Protein AF-A0AAV8CA57-F1 (afdb_monomer)

Solvent-accessible surface area (backbone atoms only — not comparable to full-atom values): 14787 Å² total; per-residue (Å²): 111,70,68,60,52,52,54,53,52,54,50,53,54,41,49,53,55,51,52,56,49,50,55,52,49,54,49,48,55,52,51,43,54,52,50,52,53,51,50,55,53,45,64,74,63,59,78,80,50,69,69,58,49,52,50,50,52,56,52,52,54,49,45,52,57,48,50,52,49,49,51,53,46,44,72,78,57,57,93,76,76,84,73,95,82,52,89,86,74,50,63,64,69,51,55,70,39,49,66,54,54,55,53,49,51,51,54,53,51,51,52,53,49,54,54,50,52,51,51,50,50,32,61,76,70,65,64,68,92,65,84,75,83,70,91,72,69,94,75,72,70,83,67,72,68,82,70,58,74,88,81,62,80,89,50,62,71,59,31,53,52,53,50,47,61,63,66,41,79,86,54,87,84,75,67,85,88,86,85,82,75,69,87,89,76,45,62,69,57,48,54,42,55,46,72,71,40,72,67,68,66,53,52,63,58,50,58,60,48,52,59,56,50,57,55,51,51,56,59,50,56,60,53,55,64,64,55,67,72,67,75,77,78,85,74,84,83,82,134

Radius of gyration: 29.05 Å; Cα contacts (8 Å, |Δi|>4): 84; chains: 1; bounding box: 85×32×90 Å

Foldseek 3Di:
DVVVVVLVVLVVVLVVLLVVLVVLLVVLVVVLVVLVVVLVLLVVVPDDDPLLVVLNVLSVVLSVLSVVLNVVCCVLPPPDDDDDPPPPPPSVSSSVCPVVSVVSVVSSVVSVVSVVVSVVCCVVVVPDPDPPDDPPPPPDDVDLPPPDPVVDPDLPVVLVVVLCQQPPVVDPPGGDDDDDDDPPPCSSVSVSSNVPPCPVVVVVVVVVVVVVVVVVVVVVVVVVVVVVVPPPPPDDDDD

Sequence (239 aa):
MAEVLLGAVLRKIANFTVDKAIEKVDKLSRELNFIEAFIKDADRKHIVDERQMQLVKHIIDIAYDIEDAIDIFHSECPKKLPGILGQVGWLPKKISKIPFLYQFQQVIKKIQSRINEINEFRERYGITMLGTGDKIPPSNTELIPTVDDSEVIGFDTHRDNVVKWLLDEAYRSLAVVSIVGLGGIGKTTLACKVCNSGVFFLDYIDSGCQRKNNQKERKRKTKNSSSTTKLSKNRLPPL

Mean predicted aligned error: 19.67 Å

Nearest PDB structures (foldseek):
  9bia-assembly1_C  TM=7.230E-01  e=1.370E+00  Mus musculus

Secondary structure (DSSP, 8-state):
-HHHHHHHHHHHHHHHHHHHHHHHHHHHHHHHHHHHHHHHHHHHTT---HHHHHHHHHHHHHHHHHHHHHHHHHHHS-S-PPPS--TTTSHHHHHTTHHHHHHHHHHHHHHHHHHHHHHHHHHHTT--SS--S---------------TTT--S-HHHHHHHHHHHT-TT-SS---------TTSSHHHHHHHHHTSTTHHHHHHHHHHHHHHHHHHHHHHHHHHHHHTTSSS--PPP-

pLDDT: mean 70.18, std 17.6, range [36.19, 92.56]

Structure (mmCIF, N/CA/C/O backbone):
data_AF-A0AAV8CA57-F1
#
_entry.id   AF-A0AAV8CA57-F1
#
loop_
_atom_site.group_PDB
_atom_site.id
_atom_site.type_symbol
_atom_site.label_atom_id
_atom_site.label_alt_id
_atom_site.label_comp_id
_atom_site.label_asym_id
_atom_site.label_entity_id
_atom_site.label_seq_id
_atom_site.pdbx_PDB_ins_code
_atom_site.Cartn_x
_atom_site.Cartn_y
_atom_site.Cartn_z
_atom_site.occupancy
_atom_site.B_iso_or_equiv
_atom_site.auth_seq_id
_atom_site.auth_comp_id
_atom_site.auth_asym_id
_atom_site.auth_atom_id
_atom_site.pdbx_PDB_model_num
ATOM 1 N N . MET A 1 1 ? 36.528 -3.800 -32.092 1.00 58.09 1 MET A N 1
ATOM 2 C CA . MET A 1 1 ? 36.418 -4.798 -30.996 1.00 58.09 1 MET A CA 1
ATOM 3 C C . MET A 1 1 ? 36.043 -4.158 -29.657 1.00 58.09 1 MET A C 1
ATOM 5 O O . MET A 1 1 ? 35.051 -4.579 -29.077 1.00 58.09 1 MET A O 1
ATOM 9 N N . ALA A 1 2 ? 36.757 -3.126 -29.187 1.00 57.66 2 ALA A N 1
ATOM 10 C CA . ALA A 1 2 ? 36.483 -2.471 -27.896 1.00 57.66 2 ALA A CA 1
ATOM 11 C C . ALA A 1 2 ? 35.071 -1.853 -27.769 1.00 57.66 2 ALA A C 1
ATOM 13 O O . ALA A 1 2 ? 34.406 -2.051 -26.757 1.00 57.66 2 ALA A O 1
ATOM 14 N N . GLU A 1 3 ? 34.564 -1.184 -28.809 1.00 59.44 3 GLU A N 1
ATOM 15 C CA . GLU A 1 3 ? 33.215 -0.585 -28.791 1.00 59.44 3 GLU A CA 1
ATOM 16 C C . GLU A 1 3 ? 32.088 -1.628 -28.712 1.00 59.44 3 GLU A C 1
ATOM 18 O O . GLU A 1 3 ? 31.084 -1.431 -28.028 1.00 59.44 3 GLU A O 1
ATOM 23 N N . VAL A 1 4 ? 32.278 -2.779 -29.364 1.00 68.75 4 VAL A N 1
ATOM 24 C CA . VAL A 1 4 ? 31.319 -3.896 -29.343 1.00 68.75 4 VAL A CA 1
ATOM 25 C C . VAL A 1 4 ? 31.261 -4.526 -27.948 1.00 68.75 4 VAL A C 1
ATOM 27 O O . VAL A 1 4 ? 30.175 -4.817 -27.444 1.00 68.75 4 VAL A O 1
ATOM 30 N N . LEU A 1 5 ? 32.417 -4.677 -27.293 1.00 71.06 5 LEU A N 1
ATOM 31 C CA . LEU A 1 5 ? 32.514 -5.141 -25.907 1.00 71.06 5 LEU A CA 1
ATOM 32 C C . LEU A 1 5 ? 31.856 -4.155 -24.933 1.00 71.06 5 LEU A C 1
ATOM 34 O O . LEU A 1 5 ? 31.059 -4.572 -24.093 1.00 71.06 5 LEU A O 1
ATOM 38 N N . LEU A 1 6 ? 32.112 -2.853 -25.084 1.00 72.44 6 LEU A N 1
ATOM 39 C CA . LEU A 1 6 ? 31.492 -1.813 -24.260 1.00 72.44 6 LEU A CA 1
ATOM 40 C C . LEU A 1 6 ? 29.962 -1.816 -24.404 1.00 72.44 6 LEU A C 1
ATOM 42 O O . LEU A 1 6 ? 29.241 -1.803 -23.405 1.00 72.44 6 LEU A O 1
ATOM 46 N N . GLY A 1 7 ? 29.454 -1.927 -25.634 1.00 70.44 7 GLY A N 1
ATOM 47 C CA . GLY A 1 7 ? 28.021 -2.041 -25.902 1.00 70.44 7 GLY A CA 1
ATOM 48 C C . GLY A 1 7 ? 27.382 -3.290 -25.281 1.00 70.44 7 GLY A C 1
ATOM 49 O O . GLY A 1 7 ? 26.252 -3.226 -24.789 1.00 70.44 7 GLY A O 1
ATOM 50 N N . ALA A 1 8 ? 28.093 -4.421 -25.257 1.00 71.06 8 ALA A N 1
ATOM 51 C CA . ALA A 1 8 ? 27.627 -5.651 -24.616 1.00 71.06 8 ALA A CA 1
ATOM 52 C C . ALA A 1 8 ? 27.572 -5.528 -23.083 1.00 71.06 8 ALA A C 1
ATOM 54 O O . ALA A 1 8 ? 26.582 -5.933 -22.465 1.00 71.06 8 ALA A O 1
ATOM 55 N N . VAL A 1 9 ? 28.590 -4.917 -22.470 1.00 75.94 9 VAL A N 1
ATOM 56 C CA . VAL A 1 9 ? 28.644 -4.673 -21.020 1.00 75.94 9 VAL A CA 1
ATOM 57 C C . VAL A 1 9 ? 27.527 -3.721 -20.584 1.00 75.94 9 VAL A C 1
ATOM 59 O O . VAL A 1 9 ? 26.778 -4.042 -19.660 1.00 75.94 9 VAL A O 1
ATOM 62 N N . LEU A 1 10 ? 27.332 -2.605 -21.295 1.00 73.62 10 LEU A N 1
ATOM 63 C CA . LEU A 1 10 ? 26.252 -1.650 -21.015 1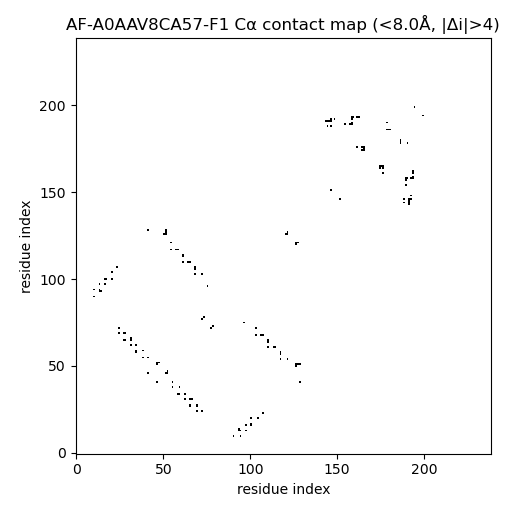.00 73.62 10 LEU A CA 1
ATOM 64 C C . LEU A 1 10 ? 24.867 -2.301 -21.106 1.00 73.62 10 LEU A C 1
ATOM 66 O O . LEU A 1 10 ? 24.004 -2.052 -20.264 1.00 73.62 10 LEU A O 1
ATOM 70 N N . ARG A 1 11 ? 24.661 -3.196 -22.081 1.00 68.75 11 ARG A N 1
ATOM 71 C CA . ARG A 1 11 ? 23.413 -3.963 -22.221 1.00 68.75 11 ARG A CA 1
ATOM 72 C C . ARG A 1 11 ? 23.144 -4.843 -21.004 1.00 68.75 11 ARG A C 1
ATOM 74 O O . ARG A 1 11 ? 22.015 -4.891 -20.518 1.00 68.75 11 ARG A O 1
ATOM 81 N N . LYS A 1 12 ? 24.177 -5.540 -20.523 1.00 74.88 12 LYS A N 1
ATOM 82 C CA . LYS A 1 12 ? 24.082 -6.446 -19.374 1.00 74.88 12 LYS A CA 1
ATOM 83 C C . LYS A 1 12 ? 23.740 -5.677 -18.097 1.00 74.88 12 LYS A C 1
ATOM 85 O O . LYS A 1 12 ? 22.835 -6.087 -17.376 1.00 74.88 12 LYS A O 1
ATOM 90 N N . ILE A 1 13 ? 24.384 -4.530 -17.877 1.00 76.75 13 ILE A N 1
ATOM 91 C CA . ILE A 1 13 ? 24.112 -3.644 -16.735 1.00 76.75 13 ILE A CA 1
ATOM 92 C C . ILE A 1 13 ? 22.685 -3.079 -16.805 1.00 76.75 13 ILE A C 1
ATOM 94 O O . ILE A 1 13 ? 21.959 -3.107 -15.810 1.00 76.75 13 ILE A O 1
ATOM 98 N N . ALA A 1 14 ? 22.245 -2.614 -17.978 1.00 72.56 14 ALA A N 1
ATOM 99 C CA . ALA A 1 14 ? 20.899 -2.068 -18.154 1.00 72.56 14 ALA A CA 1
ATOM 100 C C . ALA A 1 14 ? 19.805 -3.115 -17.886 1.00 72.56 14 ALA A C 1
ATOM 102 O O . ALA A 1 14 ? 18.824 -2.813 -17.210 1.00 72.56 14 ALA A O 1
ATOM 103 N N . ASN A 1 15 ? 19.979 -4.352 -18.367 1.00 73.94 15 ASN A N 1
ATOM 104 C CA . ASN A 1 15 ? 19.045 -5.443 -18.075 1.00 73.94 15 ASN A CA 1
ATOM 105 C C . ASN A 1 15 ? 19.008 -5.768 -16.580 1.00 73.94 15 ASN A C 1
ATOM 107 O O . ASN A 1 15 ? 17.932 -5.736 -15.997 1.00 73.94 15 ASN A O 1
ATOM 111 N N . PHE A 1 16 ? 20.172 -5.946 -15.949 1.00 80.06 16 PHE A N 1
ATOM 112 C CA . PHE A 1 16 ? 20.262 -6.211 -14.512 1.00 80.06 16 PHE A CA 1
ATOM 113 C C . PHE A 1 16 ? 19.557 -5.137 -13.665 1.00 80.06 16 PHE A C 1
ATOM 115 O O . PHE A 1 16 ? 18.883 -5.444 -12.684 1.00 80.06 16 PHE A O 1
ATOM 122 N N . THR A 1 17 ? 19.670 -3.867 -14.067 1.00 77.62 17 THR A N 1
ATOM 123 C CA . THR A 1 17 ? 19.024 -2.744 -13.366 1.00 77.62 17 THR A CA 1
ATOM 124 C C . THR A 1 17 ? 17.499 -2.796 -13.484 1.00 77.62 17 THR A C 1
ATOM 126 O O . THR A 1 17 ? 16.798 -2.543 -12.505 1.00 77.62 17 THR A O 1
ATOM 129 N N . VAL A 1 18 ? 16.981 -3.145 -14.665 1.00 77.25 18 VAL A N 1
ATOM 130 C CA . VAL A 1 18 ? 15.539 -3.316 -14.896 1.00 77.25 18 VAL A CA 1
ATOM 131 C C . VAL A 1 18 ? 15.007 -4.515 -14.115 1.00 77.25 18 VAL A C 1
ATOM 133 O O . VAL A 1 18 ? 13.988 -4.380 -13.446 1.00 77.25 18 VAL A O 1
ATOM 136 N N . ASP A 1 19 ? 15.704 -5.650 -14.141 1.00 79.81 19 ASP A N 1
ATOM 137 C CA . ASP A 1 19 ? 15.279 -6.874 -13.451 1.00 79.81 19 ASP A CA 1
ATOM 138 C C . ASP A 1 19 ? 15.182 -6.650 -11.935 1.00 79.81 19 ASP A C 1
ATOM 140 O O . ASP A 1 19 ? 14.177 -6.982 -11.309 1.00 79.81 19 ASP A O 1
ATOM 144 N N . LYS A 1 20 ? 16.167 -5.954 -11.353 1.00 83.75 20 LYS A N 1
ATOM 145 C CA . LYS A 1 20 ? 16.138 -5.544 -9.941 1.00 83.75 20 LYS A CA 1
ATOM 146 C C . LYS A 1 20 ? 14.977 -4.599 -9.615 1.00 83.75 20 LYS A C 1
ATOM 148 O O . LYS A 1 20 ? 14.487 -4.583 -8.488 1.00 83.75 20 LYS A O 1
ATOM 153 N N . ALA A 1 21 ? 14.560 -3.761 -10.562 1.00 83.00 21 ALA A N 1
ATOM 154 C CA . ALA A 1 21 ? 13.407 -2.889 -10.367 1.00 83.00 21 ALA A CA 1
ATOM 155 C C . ALA A 1 21 ? 12.090 -3.675 -10.424 1.00 83.00 21 ALA A C 1
ATOM 157 O O . ALA A 1 21 ? 11.223 -3.434 -9.588 1.00 83.00 21 ALA A O 1
ATOM 158 N N . ILE A 1 22 ? 11.977 -4.648 -11.335 1.00 83.81 22 ILE A N 1
ATOM 159 C CA . ILE A 1 22 ? 10.827 -5.562 -11.418 1.00 83.81 22 ILE A CA 1
ATOM 160 C C . ILE A 1 22 ? 10.649 -6.308 -10.092 1.00 83.81 22 ILE A C 1
ATOM 162 O O . ILE A 1 22 ? 9.559 -6.292 -9.533 1.00 83.81 22 ILE A O 1
ATOM 166 N N . GLU A 1 23 ? 11.727 -6.852 -9.525 1.00 88.00 23 GLU A N 1
ATOM 167 C CA . GLU A 1 23 ? 11.686 -7.550 -8.233 1.00 88.00 23 GLU A CA 1
ATOM 168 C C . GLU A 1 23 ? 11.116 -6.672 -7.100 1.00 88.00 23 GLU A C 1
ATOM 170 O O . GLU A 1 23 ? 10.324 -7.124 -6.269 1.00 88.00 23 GLU A O 1
ATOM 175 N N . LYS A 1 24 ? 11.488 -5.386 -7.065 1.00 87.38 24 LYS A N 1
ATOM 176 C CA . LYS A 1 24 ? 10.964 -4.448 -6.062 1.00 87.38 24 LYS A CA 1
ATOM 177 C C . LYS A 1 24 ? 9.482 -4.150 -6.260 1.00 87.38 24 LYS A C 1
ATOM 179 O O . LYS A 1 24 ? 8.764 -4.033 -5.272 1.00 87.38 24 LYS A O 1
ATOM 184 N N . VAL A 1 25 ? 9.036 -4.031 -7.506 1.00 88.19 25 VAL A N 1
ATOM 185 C CA . VAL A 1 25 ? 7.619 -3.833 -7.844 1.00 88.19 25 VAL A CA 1
ATOM 186 C C . VAL A 1 25 ? 6.808 -5.067 -7.459 1.00 88.19 25 VAL A C 1
ATOM 188 O O . VAL A 1 25 ? 5.755 -4.929 -6.846 1.00 88.19 25 VAL A O 1
ATOM 191 N N . ASP A 1 26 ? 7.334 -6.268 -7.697 1.00 87.81 26 ASP A N 1
ATOM 192 C CA . ASP A 1 26 ? 6.704 -7.516 -7.255 1.00 87.81 26 ASP A CA 1
ATOM 193 C C . ASP A 1 26 ? 6.627 -7.604 -5.721 1.00 87.81 26 ASP A C 1
ATOM 195 O O . ASP A 1 26 ? 5.673 -8.149 -5.164 1.00 87.81 26 ASP A O 1
ATOM 199 N N . LYS A 1 27 ? 7.611 -7.050 -4.999 1.00 90.19 27 LYS A N 1
ATOM 200 C CA . LYS A 1 27 ? 7.523 -6.909 -3.538 1.00 90.19 27 LYS A CA 1
ATOM 201 C C . LYS A 1 27 ? 6.403 -5.947 -3.135 1.00 90.19 27 LYS A C 1
ATOM 203 O O . LYS A 1 27 ? 5.596 -6.320 -2.296 1.00 90.19 27 LYS A O 1
ATOM 208 N N . LEU A 1 28 ? 6.321 -4.765 -3.746 1.00 89.12 28 LEU A N 1
ATOM 209 C CA . LEU A 1 28 ? 5.244 -3.806 -3.476 1.00 89.12 28 LEU A CA 1
ATOM 210 C C . LEU A 1 28 ? 3.854 -4.383 -3.778 1.00 89.12 28 LEU A C 1
ATOM 212 O O . LEU A 1 28 ? 2.936 -4.208 -2.987 1.00 89.12 28 LEU A O 1
ATOM 216 N N . SER A 1 29 ? 3.709 -5.133 -4.871 1.00 88.38 29 SER A N 1
ATOM 217 C CA . SER A 1 29 ? 2.453 -5.810 -5.203 1.00 88.38 29 SER A CA 1
ATOM 218 C C . SER A 1 29 ? 2.052 -6.838 -4.140 1.00 88.38 29 SER A C 1
ATOM 220 O O . SER A 1 29 ? 0.876 -6.945 -3.804 1.00 88.38 29 SER A O 1
ATOM 222 N N . ARG A 1 30 ? 3.018 -7.562 -3.558 1.00 90.25 30 ARG A N 1
ATOM 223 C CA . ARG A 1 30 ? 2.748 -8.452 -2.419 1.00 90.25 30 ARG A CA 1
ATOM 224 C C . ARG A 1 30 ? 2.335 -7.683 -1.166 1.00 90.25 30 ARG A C 1
ATOM 226 O O . ARG A 1 30 ? 1.392 -8.113 -0.514 1.00 90.25 30 ARG A O 1
ATOM 233 N N . GLU A 1 31 ? 2.999 -6.571 -0.849 1.00 88.00 31 GLU A N 1
ATOM 234 C CA . GLU A 1 31 ? 2.609 -5.707 0.279 1.00 88.00 31 GLU A CA 1
ATOM 235 C C . GLU A 1 31 ? 1.173 -5.195 0.118 1.00 88.00 31 GLU A C 1
ATOM 237 O O . GLU A 1 31 ? 0.389 -5.260 1.060 1.00 88.00 31 GLU A O 1
ATOM 242 N N . LEU A 1 32 ? 0.787 -4.776 -1.091 1.00 87.88 32 LEU A N 1
ATOM 243 C CA . LEU A 1 32 ? -0.575 -4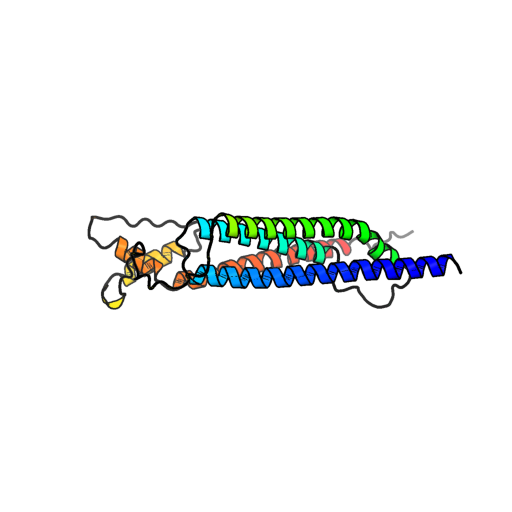.328 -1.377 1.00 87.88 32 LEU A CA 1
ATOM 244 C C . LEU A 1 32 ? -1.615 -5.425 -1.102 1.00 87.88 32 LEU A C 1
ATOM 246 O O . LEU A 1 32 ? -2.646 -5.148 -0.498 1.00 87.88 32 LEU A O 1
ATOM 250 N N . ASN A 1 33 ? -1.320 -6.679 -1.463 1.00 87.38 33 ASN A N 1
ATOM 251 C CA . ASN A 1 33 ? -2.202 -7.811 -1.158 1.00 87.38 33 ASN A CA 1
ATOM 252 C C . ASN A 1 33 ? -2.348 -8.044 0.358 1.00 87.38 33 ASN A C 1
ATOM 254 O O . ASN A 1 33 ? -3.431 -8.391 0.830 1.00 87.38 33 ASN A O 1
ATOM 258 N N . PHE A 1 34 ? -1.274 -7.857 1.134 1.00 86.69 34 PHE A N 1
ATOM 259 C CA . PHE A 1 34 ? -1.345 -7.936 2.597 1.00 86.69 34 PHE A CA 1
ATOM 260 C C . PHE A 1 34 ? -2.160 -6.786 3.191 1.00 86.69 34 PHE A C 1
ATOM 262 O O . PHE A 1 34 ? -2.960 -7.017 4.097 1.00 86.69 34 PHE A O 1
ATOM 269 N N . ILE A 1 35 ? -2.005 -5.570 2.663 1.00 86.44 35 ILE A N 1
ATOM 270 C CA . ILE A 1 35 ? -2.804 -4.410 3.068 1.00 86.44 35 ILE A CA 1
ATOM 271 C C . ILE A 1 35 ? -4.288 -4.635 2.750 1.00 86.44 35 ILE A C 1
ATOM 273 O O . ILE A 1 35 ? -5.137 -4.380 3.599 1.00 86.44 35 ILE A O 1
ATOM 277 N N . GLU A 1 36 ? -4.618 -5.176 1.575 1.00 84.25 36 GLU A N 1
ATOM 278 C CA . GLU A 1 36 ? -5.999 -5.509 1.210 1.00 84.25 36 GLU A CA 1
ATOM 279 C C . GLU A 1 36 ? -6.614 -6.516 2.194 1.00 84.25 36 GLU A C 1
ATOM 281 O O . GLU A 1 36 ? -7.740 -6.328 2.661 1.00 84.25 36 GLU A O 1
ATOM 286 N N . ALA A 1 37 ? -5.877 -7.577 2.540 1.00 81.88 37 ALA A N 1
ATOM 287 C CA . ALA A 1 37 ? -6.321 -8.551 3.534 1.00 81.88 37 ALA A CA 1
ATOM 288 C C . ALA A 1 37 ? -6.538 -7.900 4.910 1.00 81.88 37 ALA A C 1
ATOM 290 O O . ALA A 1 37 ? -7.557 -8.141 5.554 1.00 81.88 37 ALA A O 1
ATOM 291 N N . PHE A 1 38 ? -5.622 -7.022 5.324 1.00 82.56 38 PHE A N 1
ATOM 292 C CA . PHE A 1 38 ? -5.725 -6.282 6.576 1.00 82.56 38 PHE A CA 1
ATOM 293 C C . PHE A 1 38 ? -6.962 -5.373 6.628 1.00 82.56 38 PHE A C 1
ATOM 295 O O . PHE A 1 38 ? -7.674 -5.374 7.630 1.00 82.56 38 PHE A O 1
ATOM 302 N N . ILE A 1 39 ? -7.250 -4.626 5.557 1.00 81.25 39 ILE A N 1
ATOM 303 C CA . ILE A 1 39 ? -8.428 -3.747 5.485 1.00 81.25 39 ILE A CA 1
ATOM 304 C C . ILE A 1 39 ? -9.715 -4.580 5.557 1.00 81.25 39 ILE A C 1
ATOM 306 O O . ILE A 1 39 ? -10.620 -4.245 6.315 1.00 81.25 39 ILE A O 1
ATOM 310 N N . LYS A 1 40 ? -9.774 -5.723 4.859 1.00 79.31 40 LYS A N 1
ATOM 311 C CA . LYS A 1 40 ? -10.923 -6.643 4.945 1.00 79.31 40 LYS A CA 1
ATOM 312 C C . LYS A 1 40 ? -11.150 -7.168 6.362 1.00 79.31 40 LYS A C 1
ATOM 314 O O . LYS A 1 40 ? -12.297 -7.315 6.780 1.00 79.31 40 LYS A O 1
ATOM 319 N N . ASP A 1 41 ? -10.083 -7.471 7.093 1.00 79.25 41 ASP A N 1
ATOM 320 C CA . ASP A 1 41 ? -10.178 -7.913 8.486 1.00 79.25 41 ASP A CA 1
ATOM 321 C C . ASP A 1 41 ? -10.618 -6.782 9.424 1.00 79.25 41 ASP A C 1
ATOM 323 O O . ASP A 1 41 ? -11.375 -7.026 10.366 1.00 79.25 41 ASP A O 1
ATOM 327 N N . ALA A 1 42 ? -10.164 -5.556 9.165 1.00 79.44 42 ALA A N 1
ATOM 328 C CA . ALA A 1 42 ? -10.590 -4.352 9.868 1.00 79.44 42 ALA A CA 1
ATOM 329 C C . ALA A 1 42 ? -12.093 -4.081 9.682 1.00 79.44 42 ALA A C 1
ATOM 331 O O . ALA A 1 42 ? -12.801 -3.882 10.671 1.00 79.44 42 ALA A O 1
ATOM 332 N N . ASP A 1 43 ? -12.596 -4.162 8.448 1.00 75.06 43 ASP A N 1
ATOM 333 C CA . ASP A 1 43 ? -14.016 -3.962 8.137 1.00 75.06 43 ASP A CA 1
ATOM 334 C C . ASP A 1 43 ? -14.905 -4.995 8.845 1.00 75.06 43 ASP A C 1
ATOM 336 O O . ASP A 1 43 ? -15.924 -4.646 9.440 1.00 75.06 43 ASP A O 1
ATOM 340 N N . ARG A 1 44 ? -14.494 -6.273 8.860 1.00 77.38 44 ARG A N 1
ATOM 341 C CA . ARG A 1 44 ? -15.236 -7.357 9.537 1.00 77.38 44 ARG A CA 1
ATOM 342 C C . ARG A 1 44 ? -15.347 -7.170 11.045 1.00 77.38 44 ARG A C 1
ATOM 344 O O . ARG A 1 44 ? -16.290 -7.667 11.652 1.00 77.38 44 ARG A O 1
ATOM 351 N N . LYS A 1 45 ? -14.357 -6.526 11.658 1.00 73.69 45 LYS A N 1
ATOM 352 C CA . LYS A 1 45 ? -14.272 -6.370 13.113 1.0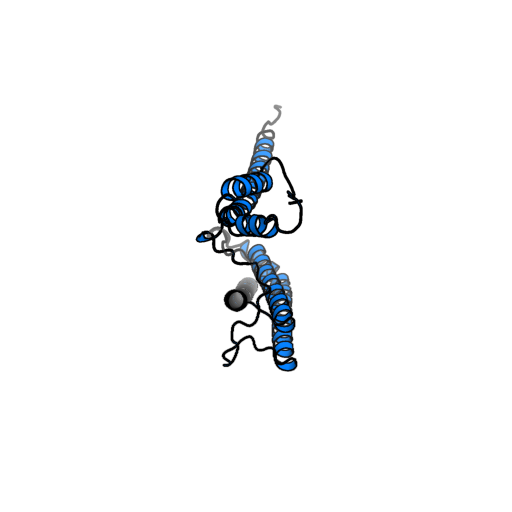0 73.69 45 LYS A CA 1
ATOM 353 C C . LYS A 1 45 ? -15.001 -5.135 13.633 1.00 73.69 45 LYS A C 1
ATOM 355 O O . LYS A 1 45 ? -14.982 -4.948 14.843 1.00 73.69 45 LYS A O 1
ATOM 360 N N . HIS A 1 46 ? -15.637 -4.341 12.761 1.00 66.94 46 HIS A N 1
ATOM 361 C CA . HIS A 1 46 ? -16.306 -3.084 13.110 1.00 66.94 46 HIS A CA 1
ATOM 362 C C . HIS A 1 46 ? -15.440 -2.223 14.038 1.00 66.94 46 HIS A C 1
ATOM 364 O O . HIS A 1 46 ? -15.662 -2.179 15.244 1.00 66.94 46 HIS A O 1
ATOM 370 N N . ILE A 1 47 ? -14.422 -1.562 13.480 1.00 67.31 47 ILE A N 1
ATOM 371 C CA . ILE A 1 47 ? -13.501 -0.713 14.251 1.00 67.31 47 ILE A CA 1
ATOM 372 C C . ILE A 1 47 ? -14.273 0.311 15.092 1.00 67.31 47 ILE A C 1
ATOM 374 O O . ILE A 1 47 ? -14.965 1.169 14.546 1.00 67.31 47 ILE A O 1
ATOM 378 N N . VAL A 1 48 ? -14.102 0.232 16.413 1.00 63.97 48 VAL A N 1
ATOM 379 C CA . VAL A 1 48 ? -14.761 1.120 17.387 1.00 63.97 48 VAL A CA 1
ATOM 380 C C . VAL A 1 48 ? -13.808 2.206 17.899 1.00 63.97 48 VAL A C 1
ATOM 382 O O . VAL A 1 48 ? -14.243 3.310 18.210 1.00 63.97 48 VAL A O 1
ATOM 385 N N . ASP A 1 49 ? -12.503 1.919 17.974 1.00 79.25 49 ASP A N 1
ATOM 386 C CA . ASP A 1 49 ? -11.502 2.860 18.491 1.00 79.25 49 ASP A CA 1
ATOM 387 C C . ASP A 1 49 ? -11.047 3.851 17.405 1.00 79.25 49 ASP A C 1
ATOM 389 O O . ASP A 1 49 ? -10.612 3.469 16.313 1.00 79.25 49 ASP A O 1
ATOM 393 N N . GLU A 1 50 ? -11.079 5.143 17.732 1.00 82.38 50 GLU A N 1
ATOM 394 C CA . GLU A 1 50 ? -10.587 6.222 16.877 1.00 82.38 50 GLU A CA 1
ATOM 395 C C . GLU A 1 50 ? -9.115 6.014 16.484 1.00 82.38 50 GLU A C 1
ATOM 397 O O . GLU A 1 50 ? -8.736 6.277 15.342 1.00 82.38 50 GLU A O 1
ATOM 402 N N . ARG A 1 51 ? -8.280 5.463 17.374 1.00 80.31 51 ARG A N 1
ATOM 403 C CA . ARG A 1 51 ? -6.860 5.185 17.082 1.00 80.31 51 ARG A CA 1
ATOM 404 C C . ARG A 1 51 ? -6.699 4.094 16.029 1.00 80.31 51 ARG A C 1
ATOM 406 O O . ARG A 1 51 ? -5.853 4.204 15.142 1.00 80.31 51 ARG A O 1
ATOM 413 N N . GLN A 1 52 ? -7.528 3.057 16.105 1.00 81.88 52 GLN A N 1
ATOM 414 C CA . GLN A 1 52 ? -7.574 1.994 15.104 1.00 81.88 52 GLN A CA 1
ATOM 415 C C . GLN A 1 52 ? -8.082 2.538 13.762 1.00 81.88 52 GLN A C 1
ATOM 417 O O . GLN A 1 52 ? -7.509 2.220 12.721 1.00 81.88 52 GLN A O 1
ATOM 422 N N . MET A 1 53 ? -9.085 3.421 13.777 1.00 83.50 53 MET A N 1
ATOM 423 C CA . MET A 1 53 ? -9.593 4.079 12.569 1.00 83.50 53 MET A CA 1
ATOM 424 C C . MET A 1 53 ? -8.517 4.943 11.897 1.00 83.50 53 MET A C 1
ATOM 426 O O . MET A 1 53 ? -8.339 4.877 10.681 1.00 83.50 53 MET A O 1
ATOM 430 N N . GLN A 1 54 ? -7.758 5.722 12.673 1.00 86.31 54 GLN A N 1
ATOM 431 C CA . GLN A 1 54 ? -6.628 6.500 12.154 1.00 86.31 54 GLN A CA 1
ATOM 432 C C . GLN A 1 54 ? -5.547 5.589 11.560 1.00 86.31 54 GLN A C 1
ATOM 434 O O . GLN A 1 54 ? -5.049 5.859 10.468 1.00 86.31 54 GLN A O 1
ATOM 439 N N . LEU A 1 55 ? -5.230 4.470 12.220 1.00 85.94 55 LEU A N 1
ATOM 440 C CA . LEU A 1 55 ? -4.285 3.486 11.691 1.00 85.94 55 LEU A CA 1
ATOM 441 C C . LEU A 1 55 ? -4.746 2.921 10.336 1.00 85.94 55 LEU A C 1
ATOM 443 O O . LEU A 1 55 ? -3.946 2.857 9.405 1.00 85.94 55 LEU A O 1
ATOM 447 N N . VAL A 1 56 ? -6.026 2.559 10.196 1.00 85.69 56 VAL A N 1
ATOM 448 C CA . VAL A 1 56 ? -6.572 2.076 8.916 1.00 85.69 56 VAL A CA 1
ATOM 449 C C . VAL A 1 56 ? -6.492 3.142 7.831 1.00 85.69 56 VAL A C 1
ATOM 451 O O . VAL A 1 56 ? -6.051 2.827 6.728 1.00 85.69 56 VAL A O 1
ATOM 454 N N . LYS A 1 57 ? -6.834 4.401 8.131 1.00 86.81 57 LYS A N 1
ATOM 455 C CA . LYS A 1 57 ? -6.692 5.510 7.171 1.00 86.81 57 LYS A CA 1
ATOM 456 C C . LYS A 1 57 ? -5.257 5.641 6.668 1.00 86.81 57 LYS A C 1
ATOM 458 O O . LYS A 1 57 ? -5.033 5.655 5.463 1.00 86.81 57 LYS A O 1
ATOM 463 N N . HIS A 1 58 ? -4.282 5.638 7.575 1.00 86.19 58 HIS A N 1
ATOM 464 C CA . HIS A 1 58 ? -2.874 5.712 7.193 1.00 86.19 58 HIS A CA 1
ATOM 465 C C . HIS A 1 58 ? -2.420 4.519 6.339 1.00 86.19 58 HIS A C 1
ATOM 467 O O . HIS A 1 58 ? -1.629 4.695 5.414 1.00 86.19 58 HIS A O 1
ATOM 473 N N . ILE A 1 59 ? -2.917 3.312 6.622 1.00 87.69 59 ILE A N 1
ATOM 474 C CA . ILE A 1 59 ? -2.615 2.109 5.835 1.00 87.69 59 ILE A CA 1
ATOM 475 C C . ILE A 1 59 ? -3.247 2.185 4.435 1.00 87.69 59 ILE A C 1
ATOM 477 O O . ILE A 1 59 ? -2.592 1.826 3.457 1.00 87.69 59 ILE A O 1
ATOM 481 N N . ILE A 1 60 ? -4.473 2.706 4.320 1.00 86.19 60 ILE A N 1
ATOM 482 C CA . ILE A 1 60 ? -5.129 2.980 3.033 1.00 86.19 60 ILE A CA 1
ATOM 483 C C . ILE A 1 60 ? -4.321 4.002 2.221 1.00 86.19 60 ILE A C 1
ATOM 485 O O . ILE A 1 60 ? -4.083 3.785 1.036 1.00 86.19 60 ILE A O 1
ATOM 489 N N . ASP A 1 61 ? -3.827 5.071 2.848 1.00 89.00 61 ASP A N 1
ATOM 490 C CA . ASP A 1 61 ? -2.988 6.061 2.161 1.00 89.00 61 ASP A CA 1
ATOM 491 C C . ASP A 1 61 ? -1.695 5.440 1.608 1.00 89.00 61 ASP A C 1
ATOM 493 O O . ASP A 1 61 ? -1.231 5.818 0.534 1.00 89.00 61 ASP A O 1
ATOM 497 N N . ILE A 1 62 ? -1.095 4.480 2.322 1.00 90.19 62 ILE A N 1
ATOM 498 C CA . ILE A 1 62 ? 0.067 3.737 1.812 1.00 90.19 62 ILE A CA 1
ATOM 499 C C . ILE A 1 62 ? -0.320 2.825 0.645 1.00 90.19 62 ILE A C 1
ATOM 501 O O . ILE A 1 62 ? 0.466 2.683 -0.291 1.00 90.19 62 ILE A O 1
ATOM 505 N N . ALA A 1 63 ? -1.503 2.208 0.678 1.00 87.31 63 ALA A N 1
ATOM 506 C CA . ALA A 1 63 ? -1.985 1.386 -0.429 1.00 87.31 63 ALA A CA 1
ATOM 507 C C . ALA A 1 63 ? -2.045 2.196 -1.733 1.00 87.31 63 ALA A C 1
ATOM 509 O O . ALA A 1 63 ? -1.552 1.725 -2.757 1.00 87.31 63 ALA A O 1
ATOM 510 N N . TYR A 1 64 ? -2.553 3.432 -1.670 1.00 87.75 64 TYR A N 1
ATOM 511 C CA . TYR A 1 64 ? -2.583 4.342 -2.817 1.00 87.75 64 TYR A CA 1
ATOM 512 C C . TYR A 1 64 ? -1.180 4.741 -3.292 1.00 87.75 64 TYR A C 1
ATOM 514 O O . TYR A 1 64 ? -0.902 4.660 -4.484 1.00 87.75 64 TYR A O 1
ATOM 522 N N . ASP A 1 65 ? -0.259 5.076 -2.382 1.00 89.38 65 ASP A N 1
ATOM 523 C CA . ASP A 1 65 ? 1.142 5.345 -2.746 1.00 89.38 65 ASP A CA 1
ATOM 524 C C . ASP A 1 65 ? 1.794 4.154 -3.480 1.00 89.38 65 ASP A C 1
ATOM 526 O O . ASP A 1 65 ? 2.598 4.331 -4.402 1.00 89.38 65 ASP A O 1
ATOM 530 N N . ILE A 1 66 ? 1.488 2.928 -3.043 1.00 88.50 66 ILE A N 1
ATOM 531 C CA . ILE A 1 66 ? 1.987 1.695 -3.657 1.00 88.50 66 ILE A CA 1
ATOM 532 C C . ILE A 1 66 ? 1.375 1.491 -5.044 1.00 88.50 66 ILE A C 1
ATOM 534 O O . ILE A 1 66 ? 2.114 1.182 -5.982 1.00 88.50 66 ILE A O 1
ATOM 538 N N . GLU A 1 67 ? 0.059 1.656 -5.179 1.00 87.81 67 GLU A N 1
ATOM 539 C CA . GLU A 1 67 ? -0.657 1.561 -6.455 1.00 87.81 67 GLU A CA 1
ATOM 540 C C . GLU A 1 67 ? -0.087 2.557 -7.473 1.00 87.81 67 GLU A C 1
ATOM 542 O O . GLU A 1 67 ? 0.339 2.146 -8.555 1.00 87.81 67 GLU A O 1
ATOM 547 N N . ASP A 1 68 ? 0.063 3.824 -7.081 1.00 89.25 68 ASP A N 1
ATOM 548 C CA . ASP A 1 68 ? 0.654 4.877 -7.908 1.00 89.25 68 ASP A CA 1
ATOM 549 C C . ASP A 1 68 ? 2.074 4.510 -8.361 1.00 89.25 68 ASP A C 1
ATOM 551 O O . ASP A 1 68 ? 2.432 4.665 -9.532 1.00 89.25 68 ASP A O 1
ATOM 555 N N . ALA A 1 69 ? 2.905 3.977 -7.459 1.00 87.88 69 ALA A N 1
ATOM 556 C CA . ALA A 1 69 ? 4.253 3.541 -7.809 1.00 87.88 69 ALA A CA 1
ATOM 557 C C . ALA A 1 69 ? 4.241 2.380 -8.821 1.00 87.88 69 ALA A C 1
ATOM 559 O O . ALA A 1 69 ? 5.022 2.382 -9.780 1.00 87.88 69 ALA A O 1
ATOM 560 N N . ILE A 1 70 ? 3.362 1.392 -8.643 1.00 84.75 70 ILE A N 1
ATOM 561 C CA . ILE A 1 70 ? 3.216 0.265 -9.575 1.00 84.75 70 ILE A CA 1
ATOM 562 C C . ILE A 1 70 ? 2.754 0.765 -10.953 1.00 84.75 70 ILE A C 1
ATOM 564 O O . ILE A 1 70 ? 3.328 0.366 -11.974 1.00 84.75 70 ILE A O 1
ATOM 568 N N . ASP A 1 71 ? 1.784 1.675 -10.998 1.00 84.44 71 ASP A N 1
ATOM 569 C CA . ASP A 1 71 ? 1.238 2.240 -12.233 1.00 84.44 71 ASP A CA 1
ATOM 570 C C . ASP A 1 71 ? 2.262 3.090 -12.990 1.00 84.44 71 ASP A C 1
ATOM 572 O O . ASP A 1 71 ? 2.450 2.917 -14.203 1.00 84.44 71 ASP A O 1
ATOM 576 N N . ILE A 1 72 ? 3.000 3.949 -12.281 1.00 85.81 72 ILE A N 1
ATOM 577 C CA . ILE A 1 72 ? 4.109 4.726 -12.847 1.00 85.81 72 ILE A CA 1
ATOM 578 C C . ILE A 1 72 ? 5.148 3.777 -13.450 1.00 85.81 72 ILE A C 1
ATOM 580 O O . ILE A 1 72 ? 5.560 3.959 -14.599 1.00 85.81 72 ILE A O 1
ATOM 584 N N . PHE A 1 73 ? 5.529 2.717 -12.734 1.00 84.38 73 PHE A N 1
ATOM 585 C CA . PHE A 1 73 ? 6.464 1.729 -13.264 1.00 84.38 73 PHE A CA 1
ATOM 586 C C . PHE A 1 73 ? 5.926 1.021 -14.506 1.00 84.38 73 PHE A C 1
ATOM 588 O O . PHE A 1 73 ? 6.665 0.843 -15.473 1.00 84.38 73 PHE A O 1
ATOM 595 N N . HIS A 1 74 ? 4.653 0.627 -14.525 1.00 80.19 74 HIS A N 1
ATOM 596 C CA . HIS A 1 74 ? 4.054 -0.024 -15.687 1.00 80.19 74 HIS A CA 1
ATOM 597 C C . HIS A 1 74 ? 3.942 0.892 -16.905 1.00 80.19 74 HIS A C 1
ATOM 599 O O . HIS A 1 74 ? 4.131 0.411 -18.029 1.00 80.19 74 HIS A O 1
ATOM 605 N N . SER A 1 75 ? 3.691 2.186 -16.700 1.00 81.06 75 SER A N 1
ATOM 606 C CA . SER A 1 75 ? 3.680 3.176 -17.779 1.00 81.06 75 SER A CA 1
ATOM 607 C C . SER A 1 75 ? 5.056 3.329 -18.432 1.00 81.06 75 SER A C 1
ATOM 609 O O . SER A 1 75 ? 5.160 3.329 -19.660 1.00 81.06 75 SER A O 1
ATOM 611 N N . GLU A 1 76 ? 6.117 3.352 -17.624 1.00 80.00 76 GLU A N 1
ATOM 612 C CA . GLU A 1 76 ? 7.476 3.604 -18.101 1.00 80.00 76 GLU A CA 1
ATOM 613 C C . GLU A 1 76 ? 8.185 2.313 -18.544 1.00 80.00 76 GLU A C 1
ATOM 615 O O . GLU A 1 76 ? 9.019 2.315 -19.451 1.00 80.00 76 GLU A O 1
ATOM 620 N N . CYS A 1 77 ? 7.822 1.167 -17.966 1.00 74.31 77 CYS A N 1
ATOM 621 C CA . CYS A 1 77 ? 8.379 -0.161 -18.234 1.00 74.31 77 CYS A CA 1
ATOM 622 C C . CYS A 1 77 ? 7.286 -1.180 -18.627 1.00 74.31 77 CYS A C 1
ATOM 624 O O . CYS A 1 77 ? 7.043 -2.150 -17.902 1.00 74.31 77 CYS A O 1
ATOM 626 N N . PRO A 1 78 ? 6.646 -1.034 -19.805 1.00 65.94 78 PRO A N 1
ATOM 627 C CA . PRO A 1 78 ? 5.626 -1.976 -20.255 1.00 65.94 78 PRO A CA 1
ATOM 628 C C . PRO A 1 78 ? 6.210 -3.376 -20.516 1.00 65.94 78 PRO A C 1
ATOM 630 O O . PRO A 1 78 ? 7.223 -3.531 -21.200 1.00 65.94 78 PRO A O 1
ATOM 633 N N . LYS A 1 79 ? 5.515 -4.414 -20.021 1.00 58.59 79 LYS A N 1
ATOM 634 C CA . LYS A 1 79 ? 5.897 -5.842 -20.125 1.00 58.59 79 LYS A CA 1
ATOM 635 C C . LYS A 1 79 ? 5.956 -6.382 -21.569 1.00 58.59 79 LYS A C 1
ATOM 637 O O . LYS A 1 79 ? 6.551 -7.429 -21.801 1.00 58.59 79 LYS A O 1
ATOM 642 N N . LYS A 1 80 ? 5.357 -5.691 -22.551 1.00 48.44 80 LYS A N 1
ATOM 643 C CA . LYS A 1 80 ? 5.380 -6.077 -23.974 1.00 48.44 80 LYS A CA 1
ATOM 644 C C . LYS A 1 80 ? 6.265 -5.129 -24.780 1.00 48.44 80 LYS A C 1
ATOM 646 O O . LYS A 1 80 ? 5.897 -3.981 -25.014 1.00 48.44 80 LYS A O 1
ATOM 651 N N . LEU A 1 81 ? 7.389 -5.641 -25.272 1.00 44.22 81 LEU A N 1
ATOM 652 C CA . LEU A 1 81 ? 8.095 -5.061 -26.414 1.00 44.22 81 LEU A CA 1
ATOM 653 C C . LEU A 1 81 ? 7.671 -5.821 -27.687 1.00 44.22 81 LEU A C 1
ATOM 655 O O . LEU A 1 81 ? 7.650 -7.052 -27.662 1.00 44.22 81 LEU A O 1
ATOM 659 N N . PRO A 1 82 ? 7.305 -5.124 -28.781 1.00 37.91 82 PRO A N 1
ATOM 660 C CA . PRO A 1 82 ? 6.999 -5.755 -30.061 1.00 37.91 82 PRO A CA 1
ATOM 661 C C . PRO A 1 82 ? 8.238 -6.455 -30.641 1.00 37.91 82 PRO A C 1
ATOM 663 O O . PRO A 1 82 ? 9.374 -6.104 -30.325 1.00 37.91 82 PRO A O 1
ATOM 666 N N . GLY A 1 83 ? 7.973 -7.478 -31.453 1.00 40.28 83 GLY A N 1
ATOM 667 C CA . GLY A 1 83 ? 8.877 -8.570 -31.806 1.00 40.28 83 GLY A CA 1
ATOM 668 C C . GLY A 1 83 ? 10.268 -8.227 -32.355 1.00 40.28 83 GLY A C 1
ATOM 669 O O . GLY A 1 83 ? 10.496 -7.189 -32.964 1.00 40.28 83 GLY A O 1
ATOM 670 N N . ILE A 1 84 ? 11.150 -9.201 -32.113 1.00 40.28 84 ILE A N 1
ATOM 671 C CA . ILE A 1 84 ? 12.410 -9.704 -32.714 1.00 40.28 84 ILE A CA 1
ATOM 672 C C . ILE A 1 84 ? 13.178 -8.905 -33.810 1.00 40.28 84 ILE A C 1
ATOM 674 O O . ILE A 1 84 ? 14.349 -9.197 -34.025 1.00 40.28 84 ILE A O 1
ATOM 678 N N . LEU A 1 85 ? 12.664 -7.852 -34.449 1.00 37.22 85 LEU A N 1
ATOM 679 C CA . LEU A 1 85 ? 13.321 -7.198 -35.602 1.00 37.22 85 LEU A CA 1
ATOM 680 C C . LEU A 1 85 ? 14.179 -5.948 -35.293 1.00 37.22 85 LEU A C 1
ATOM 682 O O . LEU A 1 85 ? 14.602 -5.250 -36.207 1.00 37.22 85 LEU A O 1
ATOM 686 N N . GLY A 1 86 ? 14.479 -5.639 -34.028 1.00 42.06 86 GLY A N 1
ATOM 687 C CA . GLY A 1 86 ? 15.060 -4.341 -33.640 1.00 42.06 86 GLY A CA 1
ATOM 688 C C . GLY A 1 86 ? 16.433 -4.365 -32.961 1.00 42.06 86 GLY A C 1
ATOM 689 O O . GLY A 1 86 ? 16.620 -3.619 -32.005 1.00 42.06 86 GLY A O 1
ATOM 690 N N . GLN A 1 87 ? 17.398 -5.195 -33.371 1.00 46.28 87 GLN A N 1
ATOM 691 C CA . GLN A 1 87 ? 18.660 -5.356 -32.618 1.00 46.28 87 GLN A CA 1
ATOM 692 C C . GLN A 1 87 ? 19.587 -4.118 -32.556 1.00 46.28 87 GLN A C 1
ATOM 694 O O . GLN A 1 87 ? 20.464 -4.087 -31.691 1.00 46.28 87 GLN A O 1
ATOM 699 N N . VAL A 1 88 ? 19.377 -3.075 -33.371 1.00 42.53 88 VAL A N 1
ATOM 700 C CA . VAL A 1 88 ? 20.261 -1.884 -33.405 1.00 42.53 88 VAL A CA 1
ATOM 701 C C . VAL A 1 88 ? 19.654 -0.648 -32.707 1.00 42.53 88 VAL A C 1
ATOM 703 O O . VAL A 1 88 ? 20.384 0.188 -32.188 1.00 42.53 88 VAL A O 1
ATOM 706 N N . GLY A 1 89 ? 18.323 -0.561 -32.570 1.00 44.75 89 GLY A N 1
ATOM 707 C CA . GLY A 1 89 ? 17.624 0.572 -31.925 1.00 44.75 89 GLY A CA 1
ATOM 708 C C . GLY A 1 89 ? 17.175 0.335 -30.473 1.00 44.75 89 GLY A C 1
ATOM 709 O O . GLY A 1 89 ? 16.460 1.156 -29.897 1.00 44.75 89 GLY A O 1
ATOM 710 N N . TRP A 1 90 ? 17.532 -0.812 -29.889 1.00 49.84 90 TRP A N 1
ATOM 711 C CA . TRP A 1 90 ? 16.974 -1.305 -28.620 1.00 49.84 90 TRP A CA 1
ATOM 712 C C . TRP A 1 90 ? 17.767 -0.885 -27.371 1.00 49.84 90 TRP A C 1
ATOM 714 O O . TRP A 1 90 ? 17.184 -0.671 -26.309 1.00 49.84 90 TRP A O 1
ATOM 724 N N . LEU A 1 91 ? 19.081 -0.694 -27.514 1.00 49.19 91 LEU A N 1
ATOM 725 C CA . LEU A 1 91 ? 19.979 -0.203 -26.462 1.00 49.19 91 LEU A CA 1
ATOM 726 C C . LEU A 1 91 ? 19.606 1.180 -25.894 1.00 49.19 91 LEU A C 1
ATOM 728 O O . LEU A 1 91 ? 19.495 1.287 -24.668 1.00 49.19 91 LEU A O 1
ATOM 732 N N . PRO A 1 92 ? 19.359 2.225 -26.715 1.00 55.12 92 PRO A N 1
ATOM 733 C CA . PRO A 1 92 ? 19.096 3.559 -26.179 1.00 55.12 92 PRO A CA 1
ATOM 734 C C . PRO A 1 92 ? 17.826 3.603 -25.321 1.00 55.12 92 PRO A C 1
ATOM 736 O O . PRO A 1 92 ? 17.800 4.321 -24.331 1.00 55.12 92 PRO A O 1
ATOM 739 N N . LYS A 1 93 ? 16.814 2.773 -25.621 1.00 62.31 93 LYS A N 1
ATOM 740 C CA . LYS A 1 93 ? 15.513 2.779 -24.928 1.00 62.31 93 LYS A CA 1
ATOM 741 C C . LYS A 1 93 ? 15.520 2.176 -23.522 1.00 62.31 93 LYS A C 1
ATOM 743 O O . LYS A 1 93 ? 14.593 2.437 -22.765 1.00 62.31 93 LYS A O 1
ATOM 748 N N . LYS A 1 94 ? 16.488 1.317 -23.178 1.00 63.38 94 LYS A N 1
ATOM 749 C CA . LYS A 1 94 ? 16.645 0.805 -21.801 1.00 63.38 94 LYS A CA 1
ATOM 750 C C . LYS A 1 94 ? 17.633 1.646 -21.000 1.00 63.38 94 LYS A C 1
ATOM 752 O O . LYS A 1 94 ? 17.391 1.899 -19.827 1.00 63.38 94 LYS A O 1
ATOM 757 N N . ILE A 1 95 ? 18.706 2.116 -21.639 1.00 62.28 95 ILE A N 1
ATOM 758 C CA . ILE A 1 95 ? 19.689 3.005 -21.006 1.00 62.28 95 ILE A CA 1
ATOM 759 C C . ILE A 1 95 ? 19.038 4.349 -20.643 1.00 62.28 95 ILE A C 1
ATOM 761 O O . ILE A 1 95 ? 19.262 4.855 -19.547 1.00 62.28 95 ILE A O 1
ATOM 765 N N . SER A 1 96 ? 18.141 4.872 -21.488 1.00 70.00 96 SER A N 1
ATOM 766 C CA . SER A 1 96 ? 17.372 6.093 -21.201 1.00 70.00 96 SER A CA 1
ATOM 767 C C . SER A 1 96 ? 16.469 5.985 -19.970 1.00 70.00 96 SER A C 1
ATOM 769 O O . SER A 1 96 ? 16.038 7.007 -19.451 1.00 70.00 96 SER A O 1
ATOM 771 N N . LYS A 1 97 ? 16.181 4.769 -19.489 1.00 74.31 97 LYS A N 1
ATOM 772 C CA . LYS A 1 97 ? 15.338 4.532 -18.309 1.00 74.31 97 LYS A CA 1
ATOM 773 C C . LYS A 1 97 ? 16.126 4.483 -17.009 1.00 74.31 97 LYS A C 1
ATOM 775 O O . LYS A 1 97 ? 15.520 4.501 -15.948 1.00 74.31 97 LYS A O 1
ATOM 780 N N . ILE A 1 98 ? 17.458 4.434 -17.053 1.00 74.94 98 ILE A N 1
ATOM 781 C CA . ILE A 1 98 ? 18.294 4.387 -15.844 1.00 74.94 98 ILE A CA 1
ATOM 782 C C . ILE A 1 98 ? 18.010 5.576 -14.902 1.00 74.94 98 ILE A C 1
ATOM 784 O O . ILE A 1 98 ? 17.829 5.328 -13.708 1.00 74.94 98 ILE A O 1
ATOM 788 N N . PRO A 1 99 ? 17.887 6.833 -15.385 1.00 81.75 99 PRO A N 1
ATOM 789 C CA . PRO A 1 99 ? 17.523 7.961 -14.526 1.00 81.75 99 PRO A CA 1
ATOM 790 C C . PRO A 1 99 ? 16.152 7.781 -13.863 1.00 81.75 99 PRO A C 1
ATOM 792 O O . PRO A 1 99 ? 16.013 8.016 -12.663 1.00 81.75 99 PRO A O 1
ATOM 795 N N . PHE A 1 100 ? 15.162 7.293 -14.618 1.00 85.88 100 PHE A N 1
ATOM 796 C CA . PHE A 1 100 ? 13.838 6.976 -14.086 1.00 85.88 100 PHE A CA 1
ATOM 797 C C . PHE A 1 100 ? 13.907 5.888 -13.010 1.00 85.88 100 PHE A C 1
ATOM 799 O O . PHE A 1 100 ? 13.377 6.075 -11.923 1.00 85.88 100 PHE A O 1
ATOM 806 N N . LEU A 1 101 ? 14.601 4.774 -13.265 1.00 83.50 101 LEU A N 1
ATOM 807 C CA . LEU A 1 101 ? 14.730 3.673 -12.303 1.00 83.50 101 LEU A CA 1
ATOM 808 C C . LEU A 1 101 ? 15.408 4.124 -11.004 1.00 83.50 101 LEU A C 1
ATOM 810 O O . LEU A 1 101 ? 15.054 3.650 -9.924 1.00 83.50 101 LEU A O 1
ATOM 814 N N . TYR A 1 102 ? 16.355 5.061 -11.098 1.00 84.31 102 TYR A N 1
ATOM 815 C CA . TYR A 1 102 ? 16.973 5.675 -9.929 1.00 84.31 102 TYR A CA 1
ATOM 816 C C . TYR A 1 102 ? 15.970 6.509 -9.123 1.00 84.31 102 TYR A C 1
ATOM 818 O O . TYR A 1 102 ? 15.860 6.325 -7.911 1.00 84.31 102 TYR A O 1
ATOM 826 N N . GLN A 1 103 ? 15.199 7.384 -9.775 1.00 85.62 103 GLN A N 1
ATOM 827 C CA . GLN A 1 103 ? 14.144 8.162 -9.111 1.00 85.62 103 GLN A CA 1
ATOM 828 C C . GLN A 1 103 ? 13.073 7.250 -8.503 1.00 85.62 103 GLN A C 1
ATOM 830 O O . GLN A 1 103 ? 12.696 7.410 -7.343 1.00 85.62 103 GLN A O 1
ATOM 835 N N . PHE A 1 104 ? 12.658 6.229 -9.247 1.00 87.19 104 PHE A N 1
ATOM 836 C CA . PHE A 1 104 ? 11.693 5.230 -8.818 1.00 87.19 104 PHE A CA 1
ATOM 837 C C . PHE A 1 104 ? 12.159 4.472 -7.568 1.00 87.19 104 PHE A C 1
ATOM 839 O O . PHE A 1 104 ? 11.386 4.222 -6.646 1.00 87.19 104 PHE A O 1
ATOM 846 N N . GLN A 1 105 ? 13.458 4.177 -7.464 1.00 87.12 105 GLN A N 1
ATOM 847 C CA . GLN A 1 105 ? 14.023 3.594 -6.252 1.00 87.12 105 GLN A CA 1
ATOM 848 C C . GLN A 1 105 ? 13.873 4.507 -5.025 1.00 87.12 105 GLN A C 1
ATOM 850 O O . GLN A 1 105 ? 13.714 3.986 -3.921 1.00 87.12 105 GLN A O 1
ATOM 855 N N . GLN A 1 106 ? 13.917 5.830 -5.187 1.00 88.94 106 GLN A N 1
ATOM 856 C CA . GLN A 1 106 ? 13.690 6.759 -4.076 1.00 88.94 106 GLN A CA 1
ATOM 857 C C . GLN A 1 106 ? 12.213 6.796 -3.668 1.00 88.94 106 GLN A C 1
ATOM 859 O O . GLN A 1 106 ? 11.926 6.828 -2.474 1.00 88.94 106 GLN A O 1
ATOM 864 N N . VAL A 1 107 ? 11.286 6.694 -4.629 1.00 90.25 107 VAL A N 1
ATOM 865 C CA . VAL A 1 107 ? 9.845 6.542 -4.350 1.00 90.25 107 VAL A CA 1
ATOM 866 C C . VAL A 1 107 ? 9.593 5.289 -3.508 1.00 90.25 107 VAL A C 1
ATOM 868 O O . VAL A 1 107 ? 8.971 5.372 -2.453 1.00 90.25 107 VAL A O 1
ATOM 871 N N . ILE A 1 108 ? 10.177 4.148 -3.893 1.00 90.25 108 ILE A N 1
ATOM 872 C CA . ILE A 1 108 ? 10.063 2.898 -3.122 1.00 90.25 108 ILE A CA 1
ATOM 873 C C . ILE A 1 108 ? 10.610 3.061 -1.698 1.00 90.25 108 ILE A C 1
ATOM 875 O O . ILE A 1 108 ? 9.996 2.586 -0.746 1.00 90.25 108 ILE A O 1
ATOM 879 N N . LYS A 1 109 ? 11.758 3.728 -1.525 1.00 90.62 109 LYS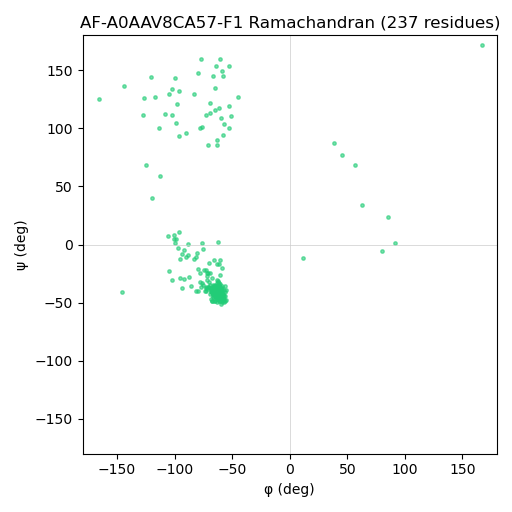 A N 1
ATOM 880 C CA . LYS A 1 109 ? 12.308 3.977 -0.183 1.00 90.62 109 LYS A CA 1
ATOM 881 C C . LYS A 1 109 ? 11.385 4.848 0.664 1.00 90.62 109 LYS A C 1
ATOM 883 O O . LYS A 1 109 ? 11.254 4.591 1.854 1.00 90.62 109 LYS A O 1
ATOM 888 N N . LYS A 1 110 ? 10.749 5.856 0.062 1.00 92.56 110 LYS A N 1
ATOM 889 C CA . LYS A 1 110 ? 9.787 6.715 0.758 1.00 92.56 110 LYS A CA 1
ATOM 890 C C . LYS A 1 110 ? 8.589 5.903 1.256 1.00 92.56 110 LYS A C 1
ATOM 892 O O . LYS A 1 110 ? 8.232 6.028 2.420 1.00 92.56 110 LYS A O 1
ATOM 897 N N . ILE A 1 111 ? 8.042 5.023 0.417 1.00 90.88 111 ILE A N 1
ATOM 898 C CA . ILE A 1 111 ? 6.970 4.091 0.807 1.00 90.88 111 ILE A CA 1
ATOM 899 C C . ILE A 1 111 ? 7.418 3.216 1.983 1.00 90.88 111 ILE A C 1
ATOM 901 O O . ILE A 1 111 ? 6.714 3.113 2.980 1.00 90.88 111 ILE A O 1
ATOM 905 N N . GLN A 1 112 ? 8.616 2.631 1.906 1.00 90.44 112 GLN A N 1
ATOM 906 C CA . GLN A 1 112 ? 9.157 1.803 2.990 1.00 90.44 112 GLN A CA 1
ATOM 907 C C . GLN A 1 112 ? 9.333 2.583 4.301 1.00 90.44 112 GLN A C 1
ATOM 909 O O . GLN A 1 112 ? 9.037 2.042 5.362 1.00 90.44 112 GLN A O 1
ATOM 914 N N . SER A 1 113 ? 9.765 3.848 4.237 1.00 92.00 113 SER A N 1
ATOM 915 C CA . SER A 1 113 ? 9.833 4.729 5.412 1.00 92.00 113 SER A CA 1
ATOM 916 C C . SER A 1 113 ? 8.457 4.921 6.034 1.00 92.00 113 SER A C 1
ATOM 918 O O . SER A 1 113 ? 8.297 4.688 7.225 1.00 92.00 113 SER A O 1
ATOM 920 N N . ARG A 1 114 ? 7.442 5.242 5.219 1.00 91.06 114 ARG A N 1
ATOM 921 C CA . ARG A 1 114 ? 6.064 5.415 5.700 1.00 91.06 114 ARG A CA 1
ATOM 922 C C . ARG A 1 114 ? 5.520 4.150 6.367 1.00 91.06 114 ARG A C 1
ATOM 924 O O . ARG A 1 114 ? 4.863 4.247 7.396 1.00 91.06 114 ARG A O 1
ATOM 931 N N . ILE A 1 115 ? 5.803 2.967 5.813 1.00 89.06 115 ILE A N 1
ATOM 932 C CA . ILE A 1 115 ? 5.397 1.689 6.424 1.00 89.06 115 ILE A CA 1
ATOM 933 C C . ILE A 1 115 ? 6.048 1.520 7.803 1.00 89.06 115 ILE A C 1
ATOM 935 O O . ILE A 1 115 ? 5.377 1.145 8.764 1.00 89.06 115 ILE A O 1
ATOM 939 N N . ASN A 1 116 ? 7.343 1.817 7.913 1.00 90.00 116 ASN A N 1
ATOM 940 C CA . ASN A 1 116 ? 8.059 1.730 9.183 1.00 90.00 116 ASN A CA 1
ATOM 941 C C . ASN A 1 116 ? 7.526 2.741 10.206 1.00 90.00 116 ASN A C 1
ATOM 943 O O . ASN A 1 116 ? 7.289 2.363 11.346 1.00 90.00 116 ASN A O 1
ATOM 947 N N . GLU A 1 117 ? 7.258 3.981 9.793 1.00 90.31 117 GLU A N 1
ATOM 948 C CA . GLU A 1 117 ? 6.656 5.015 10.645 1.00 90.31 117 GLU A CA 1
ATOM 949 C C . GLU A 1 117 ? 5.297 4.568 11.204 1.00 90.31 117 GLU A C 1
ATOM 951 O O . GLU A 1 117 ? 5.035 4.719 12.396 1.00 90.31 117 GLU A O 1
ATOM 956 N N . ILE A 1 118 ? 4.448 3.944 10.378 1.00 86.62 118 ILE A N 1
ATOM 957 C CA . ILE A 1 118 ? 3.176 3.376 10.845 1.00 86.62 118 ILE A CA 1
ATOM 958 C C . ILE A 1 118 ? 3.400 2.268 11.877 1.00 86.62 118 ILE A C 1
ATOM 960 O O . ILE A 1 118 ? 2.701 2.234 12.891 1.00 86.62 118 ILE A O 1
ATOM 964 N N . ASN A 1 119 ? 4.354 1.366 11.642 1.00 86.44 119 ASN A N 1
ATOM 965 C CA . ASN A 1 119 ? 4.673 0.309 12.601 1.00 86.44 119 ASN A CA 1
ATOM 966 C C . ASN A 1 119 ? 5.175 0.891 13.929 1.00 86.44 119 ASN A C 1
ATOM 968 O O . ASN A 1 119 ? 4.722 0.462 14.989 1.00 86.44 119 ASN A O 1
ATOM 972 N N . GLU A 1 120 ? 6.021 1.918 13.883 1.00 88.31 120 GLU A N 1
ATOM 973 C CA . GLU A 1 120 ? 6.478 2.628 15.077 1.00 88.31 120 GLU A CA 1
ATOM 974 C C . GLU A 1 120 ? 5.324 3.303 15.824 1.00 88.31 120 GLU A C 1
ATOM 976 O O . GLU A 1 120 ? 5.264 3.225 17.050 1.00 88.31 120 GLU A O 1
ATOM 981 N N . PHE A 1 121 ? 4.385 3.950 15.126 1.00 83.06 121 PHE A N 1
ATOM 982 C CA . PHE A 1 121 ? 3.200 4.532 15.764 1.00 83.06 121 PHE A CA 1
ATOM 983 C C . PHE A 1 121 ? 2.320 3.458 16.390 1.00 83.06 121 PHE A C 1
ATOM 985 O O . PHE A 1 121 ? 1.864 3.613 17.524 1.00 83.06 121 PHE A O 1
ATOM 992 N N . ARG A 1 122 ? 2.118 2.345 15.687 1.00 83.75 122 ARG A N 1
ATOM 993 C CA . ARG A 1 122 ? 1.356 1.212 16.200 1.00 83.75 122 ARG A CA 1
ATOM 994 C C . ARG A 1 122 ? 1.955 0.689 17.506 1.00 83.75 122 ARG A C 1
ATOM 996 O O . ARG A 1 122 ? 1.208 0.481 18.458 1.00 83.75 122 ARG A O 1
ATOM 1003 N N . GLU A 1 123 ? 3.271 0.507 17.566 1.00 86.19 123 GLU A N 1
ATOM 1004 C CA . GLU A 1 123 ? 3.968 0.057 18.776 1.00 86.19 123 GLU A CA 1
ATOM 1005 C C . GLU A 1 123 ? 3.930 1.113 19.885 1.00 86.19 123 GLU A C 1
ATOM 1007 O O . GLU A 1 123 ? 3.534 0.814 21.011 1.00 86.19 123 GLU A O 1
ATOM 1012 N N . ARG A 1 124 ? 4.265 2.367 19.563 1.00 83.75 124 ARG A N 1
ATOM 1013 C CA . ARG A 1 124 ? 4.339 3.483 20.519 1.00 83.75 124 ARG A CA 1
ATOM 1014 C C . ARG A 1 124 ? 3.002 3.780 21.193 1.00 83.75 124 ARG A C 1
ATOM 1016 O O . ARG A 1 124 ? 2.979 4.110 22.374 1.00 83.75 124 ARG A O 1
ATOM 1023 N N . TYR A 1 125 ? 1.903 3.684 20.448 1.00 79.88 125 TYR A N 1
ATOM 1024 C CA . TYR A 1 125 ? 0.555 3.961 20.950 1.00 79.88 125 TYR A CA 1
ATOM 1025 C C . TYR A 1 125 ? -0.222 2.693 21.334 1.00 79.88 125 TYR A C 1
ATOM 1027 O O . TYR A 1 125 ? -1.396 2.794 21.691 1.00 79.88 125 TYR A O 1
ATOM 1035 N N . GLY A 1 126 ? 0.415 1.516 21.279 1.00 79.75 126 GLY A N 1
ATOM 1036 C CA . GLY A 1 126 ? -0.183 0.244 21.688 1.00 79.75 126 GLY A CA 1
ATOM 1037 C C . GLY A 1 126 ? -1.407 -0.159 20.862 1.00 79.75 126 GLY A C 1
ATOM 1038 O O . GLY A 1 126 ? -2.347 -0.737 21.402 1.00 79.75 126 GLY A O 1
ATOM 1039 N N . ILE A 1 127 ? -1.430 0.162 19.564 1.00 77.56 127 ILE A N 1
ATOM 1040 C CA . ILE A 1 127 ? -2.591 -0.086 18.701 1.00 77.56 127 ILE A CA 1
ATOM 1041 C C . ILE A 1 127 ? -2.621 -1.570 18.308 1.00 77.56 127 ILE A C 1
ATOM 1043 O O . ILE A 1 127 ? -1.919 -2.037 17.401 1.00 77.56 127 ILE A O 1
ATOM 1047 N N . THR A 1 128 ? -3.458 -2.343 18.992 1.00 71.50 128 THR A N 1
ATOM 1048 C CA . THR A 1 128 ? -3.709 -3.753 18.688 1.00 71.50 128 THR A CA 1
ATOM 1049 C C . THR A 1 128 ? -4.986 -3.901 17.862 1.00 71.50 128 THR A C 1
ATOM 1051 O O . THR A 1 128 ? -6.072 -3.514 18.272 1.00 71.50 128 THR A O 1
ATOM 1054 N N . MET A 1 129 ? -4.852 -4.485 16.666 1.00 62.25 129 MET A N 1
ATOM 1055 C CA . MET A 1 129 ? -5.977 -4.870 15.787 1.00 62.25 129 MET A CA 1
ATOM 1056 C C . MET A 1 129 ? -6.503 -6.287 16.089 1.00 62.25 129 MET A C 1
ATOM 1058 O O . MET A 1 129 ? -7.514 -6.750 15.549 1.00 62.25 129 MET A O 1
ATOM 1062 N N . LEU A 1 130 ? -5.778 -7.011 16.942 1.00 56.16 130 LEU A N 1
ATOM 1063 C CA . LEU A 1 130 ? -6.177 -8.291 17.501 1.00 56.16 130 LEU A CA 1
ATOM 1064 C C . LEU A 1 130 ? -6.738 -8.011 18.890 1.00 56.16 130 LEU A C 1
ATOM 1066 O O . LEU A 1 130 ? -5.976 -7.760 19.823 1.00 56.16 130 LEU A O 1
ATOM 1070 N N . GLY A 1 131 ? -8.065 -8.063 19.009 1.00 48.78 131 GLY A N 1
ATOM 1071 C CA . GLY A 1 131 ? -8.714 -8.288 20.293 1.00 48.78 131 GLY A CA 1
ATOM 1072 C C . GLY A 1 131 ? -8.193 -9.610 20.839 1.00 48.78 131 GLY A C 1
ATOM 1073 O O . GLY A 1 131 ? -8.652 -10.683 20.452 1.00 48.78 131 GLY A O 1
ATOM 1074 N N . THR A 1 132 ? -7.153 -9.537 21.662 1.00 43.81 132 THR A N 1
ATOM 1075 C CA . THR A 1 132 ? -6.665 -10.691 22.400 1.00 43.81 132 THR A CA 1
ATOM 1076 C C . THR A 1 132 ? -7.657 -10.863 23.530 1.00 43.81 132 THR A C 1
ATOM 1078 O O . THR A 1 132 ? -7.644 -10.071 24.459 1.00 43.81 132 THR A O 1
ATOM 1081 N N . GLY A 1 133 ? -8.569 -11.820 23.358 1.00 47.19 133 GLY A N 1
ATOM 1082 C CA . GLY A 1 133 ? -9.430 -12.376 24.393 1.00 47.19 133 GLY A CA 1
ATOM 1083 C C . GLY A 1 133 ? -9.967 -11.385 25.417 1.00 47.19 133 GLY A C 1
ATOM 1084 O O . GLY A 1 133 ? -9.441 -11.310 26.513 1.00 47.19 133 GLY A O 1
ATOM 1085 N N . ASP A 1 134 ? -11.093 -10.757 25.110 1.00 39.62 134 ASP A N 1
ATOM 1086 C CA . ASP A 1 134 ? -12.135 -10.665 26.117 1.00 39.62 134 ASP A CA 1
ATOM 1087 C C . ASP A 1 134 ? -13.485 -10.782 25.433 1.00 39.62 134 ASP A C 1
ATOM 1089 O O . ASP A 1 134 ? -13.724 -10.239 24.352 1.00 39.62 134 ASP A O 1
ATOM 1093 N N . LYS A 1 135 ? -14.353 -11.576 26.053 1.00 47.81 135 LYS A N 1
ATOM 1094 C CA . LYS A 1 135 ? -15.765 -11.666 25.710 1.00 47.81 135 LYS A CA 1
ATOM 1095 C C . LYS A 1 135 ? -16.370 -10.295 25.988 1.00 47.81 135 LYS A C 1
ATOM 1097 O O . LYS A 1 135 ? -16.882 -10.063 27.076 1.00 47.81 135 LYS A O 1
ATOM 1102 N N . ILE A 1 136 ? -16.281 -9.382 25.032 1.00 43.00 136 ILE A N 1
ATOM 1103 C CA . ILE A 1 136 ? -17.038 -8.139 25.086 1.00 43.00 136 ILE A CA 1
ATOM 1104 C C . ILE A 1 136 ? -18.489 -8.555 24.797 1.00 43.00 136 ILE A C 1
ATOM 1106 O O . ILE A 1 136 ? -18.762 -9.035 23.692 1.00 43.00 136 ILE A O 1
ATOM 1110 N N . PRO A 1 137 ? -19.420 -8.477 25.771 1.00 42.78 137 PRO A N 1
ATOM 1111 C CA . PRO A 1 137 ? -20.837 -8.619 25.456 1.00 42.78 137 PRO A CA 1
ATOM 1112 C C . PRO A 1 137 ? -21.195 -7.525 24.442 1.00 42.78 137 PRO A C 1
ATOM 1114 O O . PRO A 1 137 ? -20.562 -6.469 24.478 1.00 42.78 137 PRO A O 1
ATOM 1117 N N . PRO A 1 138 ? -22.162 -7.740 23.533 1.00 43.38 138 PRO A N 1
ATOM 1118 C CA . PRO A 1 138 ? -22.520 -6.754 22.518 1.00 43.38 138 PRO A CA 1
ATOM 1119 C C . PRO A 1 138 ? -23.064 -5.503 23.217 1.00 43.38 138 PRO A C 1
ATOM 1121 O O . PRO A 1 138 ? -24.245 -5.407 23.529 1.00 43.38 138 PRO A O 1
ATOM 1124 N N . SER A 1 139 ? -22.176 -4.570 23.547 1.00 44.81 139 SER A N 1
ATOM 1125 C CA . SER A 1 139 ? -22.506 -3.357 24.275 1.00 44.81 139 SER A CA 1
ATOM 1126 C C . SER A 1 139 ? -22.709 -2.261 23.251 1.00 44.81 139 SER A C 1
ATOM 1128 O O . SER A 1 139 ? -21.766 -1.599 22.828 1.00 44.81 139 SER A O 1
ATOM 1130 N N . ASN A 1 140 ? -23.979 -2.117 22.882 1.00 45.88 140 ASN A N 1
ATOM 1131 C CA . ASN A 1 140 ? -24.598 -0.894 22.397 1.00 45.88 140 ASN A CA 1
ATOM 1132 C C . ASN A 1 140 ? -23.915 -0.280 21.173 1.00 45.88 140 ASN A C 1
ATOM 1134 O O . ASN A 1 140 ? -23.402 0.835 21.209 1.00 45.88 140 ASN A O 1
ATOM 1138 N N . THR A 1 141 ? -24.022 -0.990 20.049 1.00 45.06 141 THR A N 1
ATOM 1139 C CA . THR A 1 141 ? -24.268 -0.322 18.769 1.00 45.06 141 THR A CA 1
ATOM 1140 C C . THR A 1 141 ? -25.360 0.717 19.018 1.00 45.06 141 THR A C 1
ATOM 1142 O O . THR A 1 141 ? -26.405 0.371 19.574 1.00 45.06 141 THR A O 1
ATOM 1145 N N . GLU A 1 142 ? -25.136 1.980 18.651 1.00 46.75 142 GLU A N 1
ATOM 1146 C CA . GLU A 1 142 ? -26.255 2.875 18.373 1.00 46.75 142 GLU A CA 1
ATOM 1147 C C . GLU A 1 142 ? -27.123 2.137 17.361 1.00 46.75 142 GLU A C 1
ATOM 1149 O O . GLU A 1 142 ? -26.758 1.988 16.196 1.00 46.75 142 GLU A O 1
ATOM 1154 N N . LEU A 1 143 ? -28.199 1.539 17.866 1.00 46.56 143 LEU A N 1
ATOM 1155 C CA . LEU A 1 143 ? -29.118 0.739 17.093 1.00 46.56 143 LEU A CA 1
ATOM 1156 C C . LEU A 1 143 ? -29.619 1.649 15.972 1.00 46.56 143 LEU A C 1
ATOM 1158 O O . LEU A 1 143 ? -30.508 2.473 16.182 1.00 46.56 143 LEU A O 1
ATOM 1162 N N . ILE A 1 144 ? -29.102 1.457 14.756 1.00 48.31 144 ILE A N 1
ATOM 1163 C CA . ILE A 1 144 ? -30.002 1.440 13.610 1.00 48.31 144 ILE A CA 1
ATOM 1164 C C . ILE A 1 144 ? -31.059 0.440 14.067 1.00 48.31 144 ILE A C 1
ATOM 1166 O O . ILE A 1 144 ? -30.689 -0.714 14.299 1.00 48.31 144 ILE A O 1
ATOM 1170 N N . PRO A 1 145 ? -32.299 0.865 14.362 1.00 51.53 145 PRO A N 1
ATOM 1171 C CA . PRO A 1 145 ? -33.272 -0.055 14.907 1.00 51.53 145 PRO A CA 1
ATOM 1172 C C . PRO A 1 145 ? -33.410 -1.134 13.848 1.00 51.53 145 PRO A C 1
ATOM 1174 O O . PRO A 1 145 ? -33.884 -0.841 12.761 1.00 51.53 145 PRO A O 1
ATOM 1177 N N . THR A 1 146 ? -32.921 -2.346 14.088 1.00 53.12 146 THR A N 1
ATOM 1178 C CA . THR A 1 146 ? -33.230 -3.475 13.221 1.00 53.12 146 THR A CA 1
ATOM 1179 C C . THR A 1 146 ? -34.687 -3.771 13.495 1.00 53.12 146 THR A C 1
ATOM 1181 O O . THR A 1 146 ? -35.023 -4.514 14.412 1.00 53.12 146 THR A O 1
ATOM 1184 N N . VAL A 1 147 ? -35.553 -3.057 12.785 1.00 58.91 147 VAL A N 1
ATOM 1185 C CA . VAL A 1 147 ? -36.974 -3.339 12.761 1.00 58.91 147 VAL A CA 1
ATOM 1186 C C . VAL A 1 147 ? -37.089 -4.706 12.111 1.00 58.91 147 VAL A C 1
ATOM 1188 O O . VAL A 1 147 ? -36.684 -4.867 10.959 1.00 58.91 147 VAL A O 1
ATOM 1191 N N . ASP A 1 148 ? -37.568 -5.691 12.865 1.00 59.03 148 ASP A N 1
ATOM 1192 C CA . ASP A 1 148 ? -37.924 -6.974 12.282 1.00 59.03 148 ASP A CA 1
ATOM 1193 C C . ASP A 1 148 ? -39.042 -6.724 11.265 1.00 59.03 148 ASP A C 1
ATOM 1195 O O . ASP A 1 148 ? -40.121 -6.229 11.606 1.00 59.03 148 ASP A O 1
ATOM 1199 N N . ASP A 1 149 ? -38.768 -7.022 9.995 1.00 59.34 149 ASP A N 1
ATOM 1200 C CA . ASP A 1 149 ? -39.722 -6.825 8.903 1.00 59.34 149 ASP A CA 1
ATOM 1201 C C . ASP A 1 149 ? -41.023 -7.611 9.138 1.00 59.34 149 ASP A C 1
ATOM 1203 O O . ASP A 1 149 ? -42.058 -7.250 8.571 1.00 59.34 149 ASP A O 1
ATOM 1207 N N . SER A 1 150 ? -40.988 -8.637 10.001 1.00 58.62 150 SER A N 1
ATOM 1208 C CA . SER A 1 150 ? -42.147 -9.442 10.389 1.00 58.62 150 SER A CA 1
ATOM 1209 C C . SER A 1 150 ? -43.152 -8.710 11.296 1.00 58.62 150 SER A C 1
ATOM 1211 O O . SER A 1 150 ? -44.341 -9.030 11.266 1.00 58.62 150 SER A O 1
ATOM 1213 N N . GLU A 1 151 ? -42.717 -7.690 12.047 1.00 59.69 151 GLU A N 1
ATOM 1214 C CA . GLU A 1 151 ? -43.546 -6.982 13.039 1.00 59.69 151 GLU A CA 1
ATOM 1215 C C . GLU A 1 151 ? -44.190 -5.696 12.475 1.00 59.69 151 GLU A C 1
ATOM 1217 O O . GLU A 1 151 ? -45.113 -5.129 13.063 1.00 59.69 151 GLU A O 1
ATOM 1222 N N . VAL A 1 152 ? -43.751 -5.230 11.299 1.00 67.50 152 VAL A N 1
ATOM 1223 C CA . VAL A 1 152 ? -44.176 -3.945 10.718 1.00 67.50 152 VAL A CA 1
ATOM 1224 C C . VAL A 1 152 ? -44.991 -4.134 9.443 1.00 67.50 152 VAL A C 1
ATOM 1226 O O . VAL A 1 152 ? -44.456 -4.280 8.344 1.00 67.50 152 VAL A O 1
ATOM 1229 N N . ILE A 1 153 ? -46.313 -4.035 9.576 1.00 71.25 153 ILE A N 1
ATOM 1230 C CA . ILE A 1 153 ? -47.283 -4.218 8.487 1.00 71.25 153 ILE A CA 1
ATOM 1231 C C . ILE A 1 153 ? -47.741 -2.849 7.945 1.00 71.25 153 ILE A C 1
ATOM 1233 O O . ILE A 1 153 ? -47.898 -1.893 8.701 1.00 71.25 153 ILE A O 1
ATOM 1237 N N . GLY A 1 154 ? -47.968 -2.734 6.629 1.00 77.12 154 GLY A N 1
ATOM 1238 C CA . GLY A 1 154 ? -48.630 -1.568 6.009 1.00 77.12 154 GLY A CA 1
ATOM 1239 C C . GLY A 1 154 ? -47.711 -0.430 5.541 1.00 77.12 154 GLY A C 1
ATOM 1240 O O . GLY A 1 154 ? -48.188 0.565 4.992 1.00 77.12 154 GLY A O 1
ATOM 1241 N N . PHE A 1 155 ? -46.395 -0.578 5.698 1.00 81.94 155 PHE A N 1
ATOM 1242 C CA . PHE A 1 155 ? -45.405 0.412 5.253 1.00 81.94 155 PHE A CA 1
ATOM 1243 C C . PHE A 1 155 ? -44.784 0.106 3.885 1.00 81.94 155 PHE A C 1
ATOM 1245 O O . PHE A 1 155 ? -44.008 0.917 3.387 1.00 81.94 155 PHE A O 1
ATOM 1252 N N . ASP A 1 156 ? -45.124 -1.020 3.254 1.00 82.88 156 ASP A N 1
ATOM 1253 C CA . ASP A 1 156 ? -44.445 -1.480 2.034 1.00 82.88 156 ASP A CA 1
ATOM 1254 C C . ASP A 1 156 ? -44.692 -0.541 0.846 1.00 82.88 156 ASP A C 1
ATOM 1256 O O . ASP A 1 156 ? -43.753 -0.137 0.167 1.00 82.88 156 ASP A O 1
ATOM 1260 N N . THR A 1 157 ? -45.928 -0.066 0.672 1.00 83.88 157 THR A N 1
ATOM 1261 C CA . THR A 1 157 ? -46.267 0.929 -0.359 1.00 83.88 157 THR A CA 1
ATOM 1262 C C . THR A 1 157 ? -45.544 2.260 -0.145 1.00 83.88 157 THR A C 1
ATOM 1264 O O . THR A 1 157 ? -45.063 2.877 -1.094 1.00 83.88 157 THR A O 1
ATOM 1267 N N . HIS A 1 158 ? -45.433 2.707 1.107 1.00 85.38 158 HIS A N 1
ATOM 1268 C CA . HIS A 1 158 ? -44.724 3.935 1.463 1.00 85.38 158 HIS A CA 1
ATOM 1269 C C . HIS A 1 158 ? -43.214 3.792 1.248 1.00 85.38 158 HIS A C 1
ATOM 1271 O O . HIS A 1 158 ? -42.583 4.715 0.736 1.00 85.38 158 HIS A O 1
ATOM 1277 N N . ARG A 1 159 ? -42.645 2.629 1.584 1.00 87.38 159 ARG A N 1
ATOM 1278 C CA . ARG A 1 159 ? -41.241 2.287 1.330 1.00 87.38 159 ARG A CA 1
ATOM 1279 C C . ARG A 1 159 ? -40.945 2.343 -0.164 1.00 87.38 159 ARG A C 1
ATOM 1281 O O . ARG A 1 159 ? -40.009 3.030 -0.560 1.00 87.38 159 ARG A O 1
ATOM 1288 N N . ASP A 1 160 ? -41.752 1.675 -0.983 1.00 86.06 160 ASP A N 1
ATOM 1289 C CA . ASP A 1 160 ? -41.523 1.575 -2.428 1.00 86.06 160 ASP A CA 1
ATOM 1290 C C . ASP A 1 160 ? -41.601 2.943 -3.117 1.00 86.06 160 ASP A C 1
ATOM 1292 O O . ASP A 1 160 ? -40.807 3.238 -4.008 1.00 86.06 160 ASP A O 1
ATOM 1296 N N . ASN A 1 161 ? -42.492 3.824 -2.653 1.00 87.69 161 ASN A N 1
ATOM 1297 C CA . ASN A 1 161 ? -42.561 5.205 -3.130 1.00 87.69 161 ASN A CA 1
ATOM 1298 C C . ASN A 1 161 ? -41.290 6.000 -2.799 1.00 87.69 161 ASN A C 1
ATOM 1300 O O . ASN A 1 161 ? -40.764 6.699 -3.664 1.00 87.69 161 ASN A O 1
ATOM 1304 N N . VAL A 1 162 ? -40.778 5.878 -1.569 1.00 86.81 162 VAL A N 1
ATOM 1305 C CA . VAL A 1 162 ? -39.545 6.564 -1.155 1.00 86.81 162 VAL A CA 1
ATOM 1306 C C . VAL A 1 162 ? -38.335 6.028 -1.921 1.00 86.81 162 VAL A C 1
ATOM 1308 O O . VAL A 1 162 ? -37.531 6.822 -2.404 1.00 86.81 162 VAL A O 1
ATOM 1311 N N . VAL A 1 163 ? -38.229 4.707 -2.099 1.00 86.06 163 VAL A N 1
ATOM 1312 C CA . VAL A 1 163 ? -37.184 4.084 -2.929 1.00 86.06 163 VAL A CA 1
ATOM 1313 C C . VAL A 1 163 ? -37.273 4.603 -4.362 1.00 86.06 163 VAL A C 1
ATOM 1315 O O . VAL A 1 163 ? -36.272 5.049 -4.911 1.00 86.06 163 VAL A O 1
ATOM 1318 N N . LYS A 1 164 ? -38.471 4.646 -4.951 1.00 84.56 164 LYS A N 1
ATOM 1319 C CA . LYS A 1 164 ? -38.673 5.177 -6.303 1.00 84.56 164 LYS A CA 1
ATOM 1320 C C . LYS A 1 164 ? -38.206 6.628 -6.441 1.00 84.56 164 LYS A C 1
ATOM 1322 O O . LYS A 1 164 ? -37.582 6.947 -7.442 1.00 84.56 164 LYS A O 1
ATOM 1327 N N . TRP A 1 165 ? -38.485 7.498 -5.469 1.00 86.12 165 TRP A N 1
ATOM 1328 C CA . TRP A 1 165 ? -38.007 8.887 -5.503 1.00 86.12 165 TRP A CA 1
ATOM 1329 C C . TRP A 1 165 ? -36.487 8.994 -5.387 1.00 86.12 165 TRP A C 1
ATOM 1331 O O . TRP A 1 165 ? -35.886 9.861 -6.015 1.00 86.12 165 TRP A O 1
ATOM 1341 N N . LEU A 1 166 ? -35.865 8.123 -4.590 1.00 83.50 166 LEU A N 1
ATOM 1342 C CA . LEU A 1 166 ? -34.411 8.089 -4.425 1.00 83.50 166 LEU A CA 1
ATOM 1343 C C . LEU A 1 166 ? -33.689 7.551 -5.666 1.00 83.50 166 LEU A C 1
ATOM 1345 O O . LEU A 1 166 ? -32.566 7.973 -5.929 1.00 83.50 166 LEU A O 1
ATOM 1349 N N . LEU A 1 167 ? -34.331 6.654 -6.417 1.00 81.38 167 LEU A N 1
ATOM 1350 C CA . LEU A 1 167 ? -33.778 6.001 -7.609 1.00 81.38 167 LEU A CA 1
ATOM 1351 C C . LEU A 1 167 ? -34.257 6.619 -8.930 1.00 81.38 167 LEU A C 1
ATOM 1353 O O . LEU A 1 167 ? -34.016 6.067 -10.001 1.00 81.38 167 LEU A O 1
ATOM 1357 N N . ASP A 1 168 ? -34.963 7.747 -8.879 1.00 78.50 168 ASP A N 1
ATOM 1358 C CA . ASP A 1 168 ? -35.446 8.408 -10.086 1.00 78.50 168 ASP A CA 1
ATOM 1359 C C . ASP A 1 168 ? -34.266 9.012 -10.873 1.00 78.50 168 ASP A C 1
ATOM 1361 O O . ASP A 1 168 ? -33.608 9.963 -10.438 1.00 78.50 168 ASP A O 1
ATOM 1365 N N . GLU A 1 169 ? -34.012 8.462 -12.065 1.00 67.12 169 GLU A N 1
ATOM 1366 C CA . GLU A 1 169 ? -32.933 8.866 -12.977 1.00 67.12 169 GLU A CA 1
ATOM 1367 C C . GLU A 1 169 ? -33.028 10.333 -13.439 1.00 67.12 169 GLU A C 1
ATOM 1369 O O . GLU A 1 169 ? -32.066 10.886 -13.987 1.00 67.12 169 GLU A O 1
ATOM 1374 N N . ALA A 1 170 ? -34.166 11.000 -13.213 1.00 70.31 170 ALA A N 1
ATOM 1375 C CA . ALA A 1 170 ? -34.302 12.435 -13.434 1.00 70.31 170 ALA A CA 1
ATOM 1376 C C . ALA A 1 170 ? -33.325 13.259 -12.568 1.00 70.31 170 ALA A C 1
ATOM 1378 O O . ALA A 1 170 ? -32.918 14.358 -12.968 1.00 70.31 170 ALA A O 1
ATOM 1379 N N . TYR A 1 171 ? -32.895 12.732 -11.415 1.00 70.38 171 TYR A N 1
ATOM 1380 C CA . TYR A 1 171 ? -31.966 13.396 -10.502 1.00 70.38 171 TYR A CA 1
ATOM 1381 C C . TYR A 1 171 ? -30.504 13.045 -10.832 1.00 70.38 171 TYR A C 1
ATOM 1383 O O . TYR A 1 171 ? -29.949 12.046 -10.391 1.00 70.38 171 TYR A O 1
ATOM 1391 N N . ARG A 1 172 ? -29.828 13.913 -11.598 1.00 58.50 172 ARG A N 1
ATOM 1392 C CA . ARG A 1 172 ? -28.470 13.665 -12.139 1.00 58.50 172 ARG A CA 1
ATOM 1393 C C . ARG A 1 172 ? -27.292 13.785 -11.155 1.00 58.50 172 ARG A C 1
ATOM 1395 O O . ARG A 1 172 ? -26.156 13.574 -11.580 1.00 58.50 172 ARG A O 1
ATOM 1402 N N . SER A 1 173 ? -27.499 14.169 -9.892 1.00 67.94 173 SER A N 1
ATOM 1403 C CA . SER A 1 173 ? -26.372 14.444 -8.976 1.00 67.94 173 SER A CA 1
ATOM 1404 C C . SER A 1 173 ? -26.588 14.088 -7.504 1.00 67.94 173 SER A C 1
ATOM 1406 O O . SER A 1 173 ? -25.649 13.591 -6.891 1.00 67.94 173 SER A O 1
ATOM 1408 N N . LEU A 1 174 ? -27.769 14.345 -6.927 1.00 74.44 174 LEU A N 1
ATOM 1409 C CA . LEU A 1 174 ? -28.112 13.976 -5.544 1.00 74.44 174 LEU A CA 1
ATOM 1410 C C . LEU A 1 174 ? -29.629 14.102 -5.327 1.00 74.44 174 LEU A C 1
ATOM 1412 O O . LEU A 1 174 ? -30.179 15.178 -5.559 1.00 74.44 174 LEU A O 1
ATOM 1416 N N . ALA A 1 175 ? -30.286 13.037 -4.863 1.00 79.19 175 ALA A N 1
ATOM 1417 C CA . ALA A 1 175 ? -31.690 13.054 -4.450 1.00 79.19 175 ALA A CA 1
ATOM 1418 C C . ALA A 1 175 ? -31.784 13.084 -2.916 1.00 79.19 175 ALA A C 1
ATOM 1420 O O . ALA A 1 175 ? -31.093 12.329 -2.232 1.00 79.19 175 ALA A O 1
ATOM 1421 N N . VAL A 1 176 ? -32.630 13.961 -2.369 1.00 83.81 176 VAL A N 1
ATOM 1422 C CA . VAL A 1 176 ? -32.881 14.073 -0.924 1.00 83.81 176 VAL A CA 1
ATOM 1423 C C . VAL A 1 176 ? -34.381 13.986 -0.683 1.00 83.81 176 VAL A C 1
ATOM 1425 O O . VAL A 1 176 ? -35.146 14.766 -1.248 1.00 83.81 176 VAL A O 1
ATOM 1428 N N . VAL A 1 177 ? -34.795 13.060 0.182 1.00 85.69 177 VAL A N 1
ATOM 1429 C CA . VAL A 1 177 ? -36.193 12.878 0.590 1.00 85.69 177 VAL A CA 1
ATOM 1430 C C . VAL A 1 177 ? -36.305 13.147 2.087 1.00 85.69 177 VAL A C 1
ATOM 1432 O O . VAL A 1 177 ? -35.583 12.554 2.885 1.00 85.69 177 VAL A O 1
ATOM 1435 N N . SER A 1 178 ? -37.216 14.041 2.473 1.00 88.44 178 SER A N 1
ATOM 1436 C CA . SER A 1 178 ? -37.511 14.343 3.877 1.00 88.44 178 SER A CA 1
ATOM 1437 C C . SER A 1 178 ? -38.838 13.709 4.289 1.00 88.44 178 SER A C 1
ATOM 1439 O O . SER A 1 178 ? -39.849 13.890 3.611 1.00 88.44 178 SER A O 1
ATOM 1441 N N . ILE A 1 179 ? -38.842 12.980 5.408 1.00 89.38 179 ILE A N 1
ATOM 1442 C CA . ILE A 1 179 ? -40.040 12.359 5.985 1.00 89.38 179 ILE A CA 1
ATOM 1443 C C . ILE A 1 179 ? -40.493 13.215 7.171 1.00 89.38 179 ILE A C 1
ATOM 1445 O O . ILE A 1 179 ? -39.825 13.263 8.204 1.00 89.38 179 ILE A O 1
ATOM 1449 N N . VAL A 1 180 ? -41.642 13.878 7.040 1.00 87.19 180 VAL A N 1
ATOM 1450 C CA . VAL A 1 180 ? -42.174 14.815 8.044 1.00 87.19 180 VAL A CA 1
ATOM 1451 C C . VAL A 1 180 ? -43.541 14.345 8.540 1.00 87.19 180 VAL A C 1
ATOM 1453 O O . VAL A 1 180 ? -44.326 13.775 7.792 1.00 87.19 180 VAL A O 1
ATOM 1456 N N . GLY A 1 181 ? -43.826 14.565 9.823 1.00 88.31 181 GLY A N 1
ATOM 1457 C CA . GLY A 1 181 ? -45.076 14.152 10.461 1.00 88.31 181 GLY A CA 1
ATOM 1458 C C . GLY A 1 181 ? -44.999 14.239 11.983 1.00 88.31 181 GLY A C 1
ATOM 1459 O O . GLY A 1 181 ? -43.916 14.434 12.545 1.00 88.31 181 GLY A O 1
ATOM 1460 N N . LEU A 1 182 ? -46.133 14.058 12.659 1.00 90.38 182 LEU A N 1
ATOM 1461 C CA . LEU A 1 182 ? -46.216 14.097 14.123 1.00 90.38 182 LEU A CA 1
ATOM 1462 C C . LEU A 1 182 ? -45.340 13.019 14.794 1.00 90.38 182 LEU A C 1
ATOM 1464 O O . LEU A 1 182 ? -44.919 12.040 14.168 1.00 90.38 182 LEU A O 1
ATOM 1468 N N . GLY A 1 183 ? -45.004 13.220 16.070 1.00 88.62 183 GLY A N 1
ATOM 1469 C CA . GLY A 1 183 ? -44.276 12.231 16.873 1.00 88.62 183 GLY A CA 1
ATOM 1470 C C . GLY A 1 183 ? -45.027 10.896 16.948 1.00 88.62 183 GLY A C 1
ATOM 1471 O O . GLY A 1 183 ? -46.251 10.881 16.947 1.00 88.62 183 GL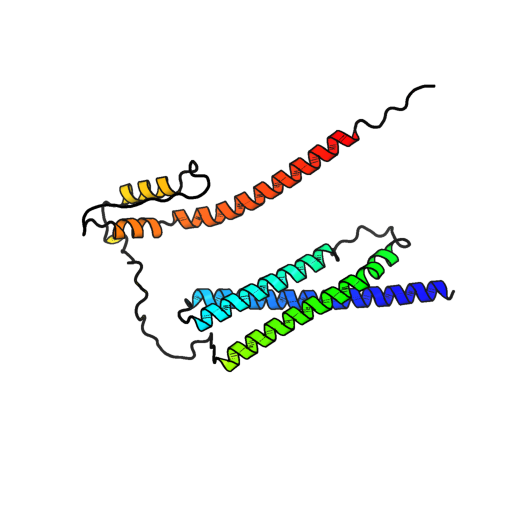Y A O 1
ATOM 1472 N N . GLY A 1 184 ? -44.305 9.772 16.967 1.00 83.62 184 GLY A N 1
ATOM 1473 C CA . GLY A 1 184 ? -44.902 8.434 17.124 1.00 83.62 184 GLY A CA 1
ATOM 1474 C C . GLY A 1 184 ? -45.527 7.803 15.870 1.00 83.62 184 GLY A C 1
ATOM 1475 O O . GLY A 1 184 ? -45.866 6.630 15.907 1.00 83.62 184 GLY A O 1
ATOM 1476 N N . ILE A 1 185 ? -45.615 8.509 14.736 1.00 86.44 185 ILE A N 1
ATOM 1477 C CA . ILE A 1 185 ? -46.250 7.985 13.503 1.00 86.44 185 ILE A CA 1
ATOM 1478 C C . ILE A 1 185 ? -45.399 6.963 12.713 1.00 86.44 185 ILE A C 1
ATOM 1480 O O . ILE A 1 185 ? -45.791 6.521 11.640 1.00 86.44 185 ILE A O 1
ATOM 1484 N N . GLY A 1 186 ? -44.203 6.614 13.200 1.00 83.81 186 GLY A N 1
ATOM 1485 C CA . GLY A 1 186 ? -43.337 5.627 12.536 1.00 83.81 186 GLY A CA 1
ATOM 1486 C C . GLY A 1 186 ? -42.422 6.170 11.428 1.00 83.81 186 GLY A C 1
ATOM 1487 O O . GLY A 1 186 ? -41.981 5.408 10.576 1.00 83.81 186 GLY A O 1
ATOM 1488 N N . LYS A 1 187 ? -42.078 7.470 11.428 1.00 91.81 187 LYS A N 1
ATOM 1489 C CA . LYS A 1 187 ? -41.135 8.062 10.445 1.00 91.81 187 LYS A CA 1
ATOM 1490 C C . LYS A 1 187 ? -39.783 7.344 10.411 1.00 91.81 187 LYS A C 1
ATOM 1492 O O . LYS A 1 187 ? -39.291 6.992 9.344 1.00 91.81 187 LYS A O 1
ATOM 1497 N N . THR A 1 188 ? -39.204 7.114 11.590 1.00 84.69 188 THR A N 1
ATOM 1498 C CA . THR A 1 188 ? -37.926 6.406 11.747 1.00 84.69 188 THR A CA 1
ATOM 1499 C C . THR A 1 188 ? -38.047 4.946 11.309 1.00 84.69 188 THR A C 1
ATOM 1501 O O . THR A 1 188 ? -37.136 4.421 10.680 1.00 84.69 188 THR A O 1
ATOM 1504 N N . THR A 1 189 ? -39.199 4.316 11.561 1.00 85.88 189 THR A N 1
ATOM 1505 C CA . THR A 1 189 ? -39.515 2.948 11.125 1.00 85.88 189 THR A CA 1
ATOM 1506 C C . THR A 1 189 ? -39.551 2.840 9.600 1.00 85.88 189 THR A 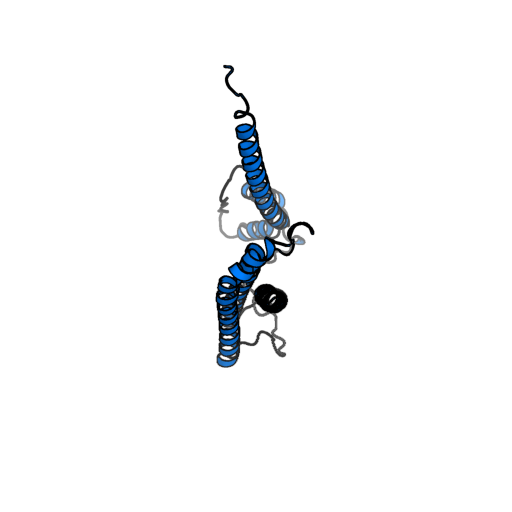C 1
ATOM 1508 O O . THR A 1 189 ? -38.952 1.932 9.031 1.00 85.88 189 THR A O 1
ATOM 1511 N N . LEU A 1 190 ? -40.186 3.802 8.921 1.00 86.12 190 LEU A N 1
ATOM 1512 C CA . LEU A 1 190 ? -40.212 3.864 7.460 1.00 86.12 190 LEU A CA 1
ATOM 1513 C C . LEU A 1 190 ? -38.811 4.100 6.872 1.00 86.12 190 LEU A C 1
ATOM 1515 O O . LEU A 1 190 ? -38.427 3.412 5.930 1.00 86.12 190 LEU A O 1
ATOM 1519 N N . ALA A 1 191 ? -38.032 5.026 7.443 1.00 85.94 191 ALA A N 1
ATOM 1520 C CA . ALA A 1 191 ? -36.652 5.272 7.016 1.00 85.94 191 ALA A CA 1
ATOM 1521 C C . ALA A 1 191 ? -35.781 4.013 7.157 1.00 85.94 191 ALA A C 1
ATOM 1523 O O . ALA A 1 191 ? -35.028 3.673 6.248 1.00 85.94 191 ALA A O 1
ATOM 1524 N N . CYS A 1 192 ? -35.940 3.280 8.261 1.00 81.88 192 CYS A N 1
ATOM 1525 C CA . CYS A 1 192 ? -35.255 2.014 8.475 1.00 81.88 192 CYS A CA 1
ATOM 1526 C C . CYS A 1 192 ? -35.630 0.959 7.416 1.00 81.88 192 CYS A C 1
ATOM 1528 O O . CYS A 1 192 ? -34.738 0.370 6.807 1.00 81.88 192 CYS A O 1
ATOM 1530 N N . LYS A 1 193 ? -36.927 0.784 7.112 1.00 81.44 193 LYS A N 1
ATOM 1531 C CA . LYS A 1 193 ? -37.388 -0.133 6.052 1.00 81.44 193 LYS A CA 1
ATOM 1532 C C . LYS A 1 193 ? -36.823 0.205 4.669 1.00 81.44 193 LYS A C 1
ATOM 1534 O O . LYS A 1 193 ? -36.549 -0.696 3.881 1.00 81.44 193 LYS A O 1
ATOM 1539 N N . VAL A 1 194 ? -36.652 1.490 4.357 1.00 83.00 194 VAL A N 1
ATOM 1540 C CA . VAL A 1 194 ? -36.018 1.928 3.103 1.00 83.00 194 VAL A CA 1
ATOM 1541 C C . VAL A 1 194 ? -34.536 1.550 3.099 1.00 83.00 194 VAL A C 1
ATOM 1543 O O . VAL A 1 194 ? -34.086 0.924 2.143 1.00 83.00 194 VAL A O 1
ATOM 1546 N N . CYS A 1 195 ? -33.793 1.838 4.171 1.00 78.12 195 CYS A N 1
ATOM 1547 C CA . CYS A 1 195 ? -32.370 1.491 4.271 1.00 78.12 195 CYS A CA 1
ATOM 1548 C C . CYS A 1 195 ? -32.106 -0.021 4.193 1.00 78.12 195 CYS A C 1
ATOM 1550 O O . CYS A 1 195 ? -31.118 -0.433 3.591 1.00 78.12 195 CYS A O 1
ATOM 1552 N N . ASN A 1 196 ? -32.996 -0.841 4.755 1.00 74.44 196 ASN A N 1
ATOM 1553 C CA . ASN A 1 196 ? -32.877 -2.302 4.722 1.00 74.44 196 ASN A CA 1
ATOM 1554 C C . ASN A 1 196 ? -33.348 -2.920 3.395 1.00 74.44 196 ASN A C 1
ATOM 1556 O O . ASN A 1 196 ? -33.170 -4.119 3.175 1.00 74.44 196 ASN A O 1
ATOM 1560 N N . SER A 1 197 ? -33.940 -2.134 2.488 1.00 69.00 197 SER A N 1
ATOM 1561 C CA . SER A 1 197 ? -34.339 -2.643 1.179 1.00 69.00 197 SER A CA 1
ATOM 1562 C C . SER A 1 197 ? -33.095 -2.953 0.335 1.00 69.00 197 SER A C 1
ATOM 1564 O O . SER A 1 197 ? -32.267 -2.086 0.060 1.00 69.00 197 SER A O 1
ATOM 1566 N N . GLY A 1 198 ? -32.958 -4.206 -0.112 1.00 62.72 198 GLY A N 1
ATOM 1567 C CA . GLY A 1 198 ? -31.797 -4.684 -0.883 1.00 62.72 198 GLY A CA 1
ATOM 1568 C C . GLY A 1 198 ? -31.577 -4.002 -2.245 1.00 62.72 198 GLY A C 1
ATOM 1569 O O . GLY A 1 198 ? -30.646 -4.353 -2.965 1.00 62.72 198 GLY A O 1
ATOM 1570 N N . VAL A 1 199 ? -32.413 -3.025 -2.603 1.00 60.09 199 VAL A N 1
ATOM 1571 C CA . VAL A 1 199 ? -32.374 -2.278 -3.865 1.00 60.09 199 VAL A CA 1
ATOM 1572 C C . VAL A 1 199 ? -31.140 -1.367 -3.936 1.00 60.09 199 VAL A C 1
ATOM 1574 O O . VAL A 1 199 ? -30.502 -1.276 -4.981 1.00 60.09 199 VAL A O 1
ATOM 1577 N N . PHE A 1 200 ? -30.706 -0.789 -2.809 1.00 56.84 200 PHE A N 1
ATOM 1578 C CA . PHE A 1 200 ? -29.503 0.058 -2.754 1.00 56.84 200 PHE A CA 1
ATOM 1579 C C . PHE A 1 200 ? -28.187 -0.715 -2.934 1.00 56.84 200 PHE A C 1
ATOM 1581 O O . PHE A 1 200 ? -27.149 -0.120 -3.226 1.00 56.84 200 PHE A O 1
ATOM 1588 N N . PHE A 1 201 ? -28.213 -2.042 -2.787 1.00 45.69 201 PHE A N 1
ATOM 1589 C CA . PHE A 1 201 ? -27.029 -2.883 -2.955 1.00 45.69 201 PHE A CA 1
ATOM 1590 C C . PHE A 1 201 ? -26.685 -3.123 -4.438 1.00 45.69 201 PHE A C 1
ATOM 1592 O O . PHE A 1 201 ? -25.527 -3.367 -4.776 1.00 45.69 201 PHE A O 1
ATOM 1599 N N . LEU A 1 202 ? -27.670 -3.019 -5.338 1.00 45.50 202 LEU A N 1
ATOM 1600 C CA . LEU A 1 202 ? -27.499 -3.267 -6.775 1.00 45.50 202 LEU A CA 1
ATOM 1601 C C . LEU A 1 202 ? -27.012 -2.020 -7.538 1.00 45.50 202 LEU A C 1
ATOM 1603 O O . LEU A 1 202 ? -26.131 -2.144 -8.392 1.00 45.50 202 LEU A O 1
ATOM 1607 N N . ASP A 1 203 ? -27.451 -0.817 -7.159 1.00 43.97 203 ASP A N 1
ATOM 1608 C CA . ASP A 1 203 ? -27.020 0.434 -7.812 1.00 43.97 203 ASP A CA 1
ATOM 1609 C C . ASP A 1 203 ? -25.566 0.828 -7.516 1.00 43.97 203 ASP A C 1
ATOM 1611 O O . ASP A 1 203 ? -24.911 1.490 -8.332 1.00 43.97 203 ASP A O 1
ATOM 1615 N N . TYR A 1 204 ? -25.006 0.375 -6.389 1.00 41.38 204 TYR A N 1
ATOM 1616 C CA . TYR A 1 204 ? -23.583 0.561 -6.088 1.00 41.38 204 TYR A CA 1
ATOM 1617 C C . TYR A 1 204 ? -22.685 -0.187 -7.089 1.00 41.38 204 TYR A C 1
ATOM 1619 O O . TYR A 1 204 ? -21.636 0.318 -7.500 1.00 41.38 204 TYR A O 1
ATOM 1627 N N . ILE A 1 205 ? -23.119 -1.367 -7.546 1.00 41.19 205 ILE A N 1
ATOM 1628 C CA . ILE A 1 205 ? -22.384 -2.158 -8.540 1.00 41.19 205 ILE A CA 1
ATOM 1629 C C . ILE A 1 205 ? -22.569 -1.577 -9.948 1.00 41.19 205 ILE A C 1
ATOM 1631 O O . ILE A 1 205 ? -21.599 -1.510 -10.715 1.00 41.19 205 ILE A O 1
ATOM 1635 N N . ASP A 1 206 ? -23.759 -1.068 -10.275 1.00 40.16 206 ASP A N 1
ATOM 1636 C CA . ASP A 1 206 ? -24.041 -0.539 -11.614 1.00 40.16 206 ASP A CA 1
ATOM 1637 C C . ASP A 1 206 ? -23.427 0.855 -11.861 1.00 40.16 206 ASP A C 1
ATOM 1639 O O . ASP A 1 206 ? -22.881 1.134 -12.938 1.00 40.16 206 ASP A O 1
ATOM 1643 N N . SER A 1 207 ? -23.340 1.696 -10.824 1.00 45.50 207 SER A N 1
ATOM 1644 C CA . SER A 1 207 ? -22.626 2.985 -10.858 1.00 45.50 207 SER A CA 1
ATOM 1645 C C . SER A 1 207 ? -21.123 2.822 -11.149 1.00 45.50 207 SER A C 1
ATOM 1647 O O . SER A 1 207 ? -20.510 3.623 -11.870 1.00 45.50 207 SER A O 1
ATOM 1649 N N . GLY A 1 208 ? -20.513 1.742 -10.645 1.00 40.44 208 GLY A N 1
ATOM 1650 C CA . GLY A 1 208 ? -19.138 1.352 -10.973 1.00 40.44 208 GLY A CA 1
ATOM 1651 C C . GLY A 1 208 ? -18.972 0.895 -12.430 1.00 40.44 208 GLY A C 1
ATOM 1652 O O . GLY A 1 208 ? -17.907 1.085 -13.033 1.00 40.44 208 GLY A O 1
ATOM 1653 N N . CYS A 1 209 ? -20.032 0.348 -13.026 1.00 36.19 209 CYS A N 1
ATOM 1654 C CA . CYS A 1 209 ? -20.060 -0.140 -14.401 1.00 36.19 209 CYS A CA 1
ATOM 1655 C C . CYS A 1 209 ? -20.233 1.007 -15.418 1.00 36.19 209 CYS A C 1
ATOM 1657 O O . CYS A 1 209 ? -19.508 1.070 -16.421 1.00 36.19 209 CYS A O 1
ATOM 1659 N N . GLN A 1 210 ? -21.082 2.001 -15.124 1.00 36.53 210 GLN A N 1
ATOM 1660 C CA . GLN A 1 210 ? -21.264 3.175 -15.991 1.00 36.53 210 GLN A CA 1
ATOM 1661 C C . GLN A 1 210 ? -20.001 4.050 -16.109 1.00 36.53 210 GLN A C 1
ATOM 1663 O O . GLN A 1 210 ? -19.670 4.520 -17.205 1.00 36.53 210 GLN A O 1
ATOM 1668 N N . ARG A 1 211 ? -19.210 4.208 -15.032 1.00 38.75 211 ARG A N 1
ATOM 1669 C CA . ARG A 1 211 ? -17.907 4.913 -15.091 1.00 38.75 211 ARG A CA 1
ATOM 1670 C C . ARG A 1 211 ? -16.922 4.247 -16.060 1.00 38.75 211 ARG A C 1
ATOM 1672 O O . ARG A 1 211 ? -16.215 4.946 -16.794 1.00 38.75 211 ARG A O 1
ATOM 1679 N N . LYS A 1 212 ? -16.908 2.911 -16.120 1.00 42.88 212 LYS A N 1
ATOM 1680 C CA . LYS A 1 212 ? -16.040 2.140 -17.028 1.00 42.88 212 LYS A CA 1
ATOM 1681 C C . LYS A 1 212 ? -16.483 2.256 -18.490 1.00 42.88 212 LYS A C 1
ATOM 1683 O O . LYS A 1 212 ? -15.628 2.368 -19.372 1.00 42.88 212 LYS A O 1
ATOM 1688 N N . ASN A 1 213 ? -17.787 2.308 -18.762 1.00 37.06 213 ASN A N 1
ATOM 1689 C CA . ASN A 1 213 ? -18.309 2.463 -20.125 1.00 37.06 213 ASN A CA 1
ATOM 1690 C C . ASN A 1 213 ? -18.096 3.880 -20.688 1.00 37.06 213 ASN A C 1
ATOM 1692 O O . ASN A 1 213 ? -17.629 4.014 -21.823 1.00 37.06 213 ASN A O 1
ATOM 1696 N N . ASN A 1 214 ? -18.268 4.928 -19.875 1.00 39.91 214 ASN A N 1
ATOM 1697 C CA . ASN A 1 214 ? -18.034 6.318 -20.294 1.00 39.91 214 ASN A CA 1
ATOM 1698 C C . ASN A 1 214 ? -16.558 6.611 -20.643 1.00 39.91 214 ASN A C 1
ATOM 1700 O O . ASN A 1 214 ? -16.268 7.346 -21.594 1.00 39.91 214 ASN A O 1
ATOM 1704 N N . GLN A 1 215 ? -15.593 5.990 -19.952 1.00 51.97 215 GLN A N 1
ATOM 1705 C CA . GLN A 1 215 ? -14.177 6.058 -20.350 1.00 51.97 215 GLN A CA 1
ATOM 1706 C C . GLN A 1 215 ? -13.885 5.282 -21.646 1.00 51.97 215 GLN A C 1
ATOM 1708 O O . GLN A 1 215 ? -13.016 5.682 -22.428 1.00 51.97 215 GLN A O 1
ATOM 1713 N N . LYS A 1 216 ? -14.606 4.185 -21.903 1.00 48.56 216 LYS A N 1
ATOM 1714 C CA . LYS A 1 216 ? -14.433 3.347 -23.099 1.00 48.56 216 LYS A CA 1
ATOM 1715 C C . LYS A 1 216 ? -14.982 4.031 -24.355 1.00 48.56 216 LYS A C 1
ATOM 1717 O O . LYS A 1 216 ? -14.335 3.976 -25.402 1.00 48.56 216 LYS A O 1
ATOM 1722 N N . GLU A 1 217 ? -16.100 4.747 -24.253 1.00 48.88 217 GLU A N 1
ATOM 1723 C CA . GLU A 1 217 ? -16.657 5.539 -25.360 1.00 48.88 217 GLU A CA 1
ATOM 1724 C C . GLU A 1 217 ? -15.843 6.798 -25.675 1.00 48.88 217 GLU A C 1
ATOM 1726 O O . GLU A 1 217 ? -15.604 7.091 -26.851 1.00 48.88 217 GLU A O 1
ATOM 1731 N N . ARG A 1 218 ? -15.304 7.489 -24.658 1.00 47.47 218 ARG A N 1
ATOM 1732 C CA . ARG A 1 218 ? -14.359 8.604 -24.867 1.00 47.47 218 ARG A CA 1
ATOM 1733 C C . ARG A 1 218 ? -13.106 8.162 -25.634 1.00 47.47 218 ARG A C 1
ATOM 1735 O O . ARG A 1 218 ? -12.648 8.885 -26.515 1.00 47.47 218 ARG A O 1
ATOM 1742 N N . LYS A 1 219 ? -12.606 6.943 -25.383 1.00 53.19 219 LYS A N 1
ATOM 1743 C CA . LYS A 1 219 ? -11.477 6.338 -26.122 1.00 53.19 219 LYS A CA 1
ATOM 1744 C C . LYS A 1 219 ? -11.832 5.884 -27.548 1.00 53.19 219 LYS A C 1
ATOM 1746 O O . LYS A 1 219 ? -10.934 5.752 -28.379 1.00 53.19 219 LYS A O 1
ATOM 1751 N N . ARG A 1 220 ? -13.111 5.636 -27.858 1.00 50.09 220 ARG A N 1
ATOM 1752 C CA . ARG A 1 220 ? -13.576 5.311 -29.223 1.00 50.09 220 ARG A CA 1
ATOM 1753 C C . ARG A 1 220 ? -13.768 6.569 -30.076 1.00 50.09 220 ARG A C 1
ATOM 1755 O O . ARG A 1 220 ? -13.347 6.578 -31.230 1.00 50.09 220 ARG A O 1
ATOM 1762 N N . LYS A 1 221 ? -14.300 7.657 -29.505 1.00 51.25 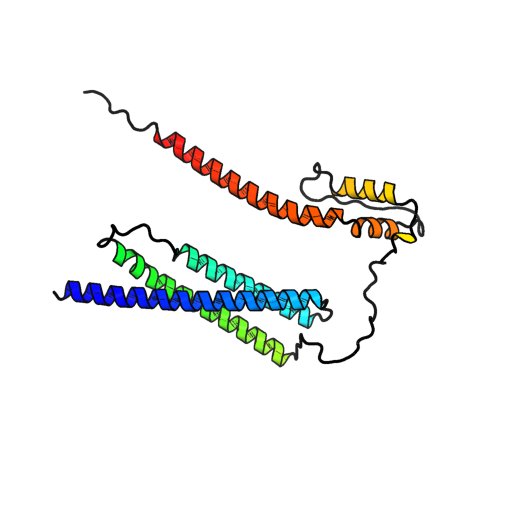221 LYS A N 1
ATOM 1763 C CA . LYS A 1 221 ? -14.477 8.936 -30.222 1.00 51.25 221 LYS A CA 1
ATOM 1764 C C . LYS A 1 221 ? -13.147 9.589 -30.630 1.00 51.25 221 LYS A C 1
ATOM 1766 O O . LYS A 1 221 ? -13.052 10.098 -31.742 1.00 51.25 221 LYS A O 1
ATOM 1771 N N . THR A 1 222 ? -12.096 9.491 -29.810 1.00 55.56 222 THR A N 1
ATOM 1772 C CA . THR A 1 222 ? -10.753 10.018 -30.144 1.00 55.56 222 THR A CA 1
ATOM 1773 C C . THR A 1 222 ? -10.012 9.207 -31.214 1.00 55.56 222 THR A C 1
ATOM 1775 O O . THR A 1 222 ? -9.210 9.758 -31.971 1.00 55.56 222 THR A O 1
ATOM 1778 N N . LYS A 1 223 ? -10.301 7.905 -31.339 1.00 51.16 223 LYS A N 1
ATOM 1779 C CA . LYS A 1 223 ? -9.750 7.058 -32.412 1.00 51.16 223 LYS A CA 1
ATOM 1780 C C . LYS A 1 223 ? -10.415 7.312 -33.767 1.00 51.16 223 LYS A C 1
ATOM 1782 O O . LYS A 1 223 ? -9.730 7.302 -34.791 1.00 51.16 223 LYS A O 1
ATOM 1787 N N . ASN A 1 224 ? -11.713 7.608 -33.782 1.00 46.50 224 ASN A N 1
ATOM 1788 C CA . ASN A 1 224 ? -12.438 7.851 -35.031 1.00 46.50 224 ASN A CA 1
ATOM 1789 C C . ASN A 1 224 ? -12.179 9.257 -35.603 1.00 46.50 224 ASN A C 1
ATOM 1791 O O . ASN A 1 224 ? -12.075 9.390 -36.820 1.00 46.50 224 ASN A O 1
ATOM 1795 N N . SER A 1 225 ? -11.956 10.280 -34.765 1.00 46.38 225 SER A N 1
ATOM 1796 C CA . SER A 1 225 ? -11.563 11.625 -35.232 1.00 46.38 225 SER A CA 1
ATOM 1797 C C . SER A 1 225 ? -10.142 11.688 -35.813 1.00 46.38 225 SER A C 1
ATOM 1799 O O . SER A 1 225 ? -9.853 12.532 -36.657 1.00 46.38 225 SER A O 1
ATOM 1801 N N . SER A 1 226 ? -9.268 10.761 -35.407 1.00 49.03 226 SER A N 1
ATOM 1802 C CA . SER A 1 226 ? -7.891 10.642 -35.913 1.00 49.03 226 SER A CA 1
ATOM 1803 C C . SER A 1 226 ? -7.787 9.855 -37.229 1.00 49.03 226 SER A C 1
ATOM 1805 O O . SER A 1 226 ? -6.733 9.844 -37.867 1.00 49.03 226 SER A O 1
ATOM 1807 N N . SER A 1 227 ? -8.864 9.172 -37.629 1.00 45.47 227 SER A N 1
ATOM 1808 C CA . SER A 1 227 ? -8.900 8.321 -38.826 1.00 45.47 227 SER A CA 1
ATOM 1809 C C . SER A 1 227 ? -9.448 9.065 -40.050 1.00 45.47 227 SER A C 1
ATOM 1811 O O . SER A 1 227 ? -9.014 8.808 -41.169 1.00 45.47 227 SER A O 1
ATOM 1813 N N . THR A 1 228 ? -10.328 10.053 -39.856 1.00 44.66 228 THR A N 1
ATOM 1814 C CA . THR A 1 228 ? -10.907 10.855 -40.950 1.00 44.66 228 THR A CA 1
ATOM 1815 C C . THR A 1 228 ? -9.977 11.961 -41.459 1.00 44.66 228 THR A C 1
ATOM 1817 O O . THR A 1 228 ? -10.083 12.365 -42.613 1.00 44.66 228 THR A O 1
ATOM 1820 N N . THR A 1 229 ? -8.991 12.399 -40.671 1.00 45.12 229 THR A N 1
ATOM 1821 C CA . THR A 1 229 ? -7.993 13.408 -41.088 1.00 45.12 229 THR A CA 1
ATOM 1822 C C . THR A 1 229 ? -6.840 12.841 -41.923 1.00 45.12 229 THR A C 1
ATOM 1824 O O . THR A 1 229 ? -6.078 13.608 -42.512 1.00 45.12 229 THR A O 1
ATOM 1827 N N . LYS A 1 230 ? -6.699 11.510 -42.021 1.00 45.91 230 LYS A N 1
ATOM 1828 C CA . LYS A 1 230 ? -5.612 10.862 -42.781 1.00 45.91 230 LYS A CA 1
ATOM 1829 C C . LYS A 1 230 ? -5.956 10.506 -44.229 1.00 45.91 230 LYS A C 1
ATOM 1831 O O . LYS A 1 230 ? -5.041 10.176 -44.975 1.00 45.91 230 LYS A O 1
ATOM 1836 N N . LEU A 1 231 ? -7.215 10.629 -44.661 1.00 46.16 231 LEU A N 1
ATOM 1837 C CA . LEU A 1 231 ? -7.605 10.303 -46.042 1.00 46.16 231 LEU A CA 1
ATOM 1838 C C . LEU A 1 231 ? -7.549 11.492 -47.024 1.00 46.16 231 LEU A C 1
ATOM 1840 O O . LEU A 1 231 ? -7.736 11.297 -48.219 1.00 46.16 231 LEU A O 1
ATOM 1844 N N . SER A 1 232 ? -7.253 12.713 -46.558 1.00 45.34 232 SER A N 1
ATOM 1845 C CA . SER A 1 232 ? -7.282 13.932 -47.393 1.00 45.34 232 SER A CA 1
ATOM 1846 C C . SER A 1 232 ? -5.912 14.415 -47.908 1.00 45.34 232 SER A C 1
ATOM 1848 O O . SER A 1 232 ? -5.858 15.450 -48.566 1.00 45.34 232 SER A O 1
ATOM 1850 N N . LYS A 1 233 ? -4.794 13.727 -47.626 1.00 50.06 233 LYS A N 1
ATOM 1851 C CA . LYS A 1 233 ? -3.440 14.237 -47.955 1.00 50.06 233 LYS A CA 1
ATOM 1852 C C . LYS A 1 233 ? -2.728 13.579 -49.148 1.00 50.06 233 LYS A C 1
ATOM 1854 O O . LYS A 1 233 ? -1.588 13.933 -49.417 1.00 50.06 233 LYS A O 1
ATOM 1859 N N . ASN A 1 234 ? -3.396 12.710 -49.913 1.00 49.25 234 ASN A N 1
ATOM 1860 C CA . ASN A 1 234 ? -2.783 12.018 -51.059 1.00 49.25 234 ASN A CA 1
ATOM 1861 C C . ASN A 1 234 ? -3.372 12.440 -52.422 1.00 49.25 234 ASN A C 1
ATOM 1863 O O . ASN A 1 234 ? -3.867 11.598 -53.168 1.00 49.25 234 ASN A O 1
ATOM 1867 N N . ARG A 1 235 ? -3.300 13.727 -52.786 1.00 42.97 235 ARG A N 1
ATOM 1868 C CA . ARG A 1 235 ? -3.364 14.137 -54.203 1.00 42.97 235 ARG A CA 1
ATOM 1869 C C . ARG A 1 235 ? -2.180 15.037 -54.536 1.00 42.97 235 ARG A C 1
ATOM 1871 O O . ARG A 1 235 ? -2.091 16.150 -54.030 1.00 42.97 235 ARG A O 1
ATOM 1878 N N . LEU A 1 236 ? -1.283 14.510 -55.368 1.00 54.53 236 LEU A N 1
ATOM 1879 C CA . LEU A 1 236 ? -0.271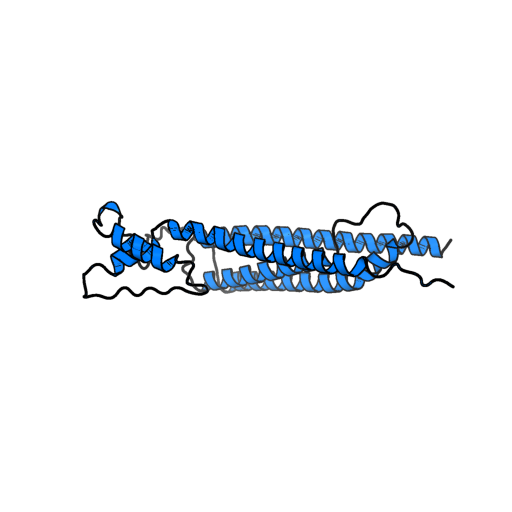 15.275 -56.093 1.00 54.53 236 LEU A CA 1
ATOM 1880 C C . LEU A 1 236 ? -0.953 16.199 -57.121 1.00 54.53 236 LEU A C 1
ATOM 1882 O O . LEU A 1 236 ? -1.952 15.776 -57.712 1.00 54.53 236 LEU A O 1
ATOM 1886 N N . PRO A 1 237 ? -0.428 17.407 -57.383 1.00 43.81 237 PRO A N 1
ATOM 1887 C 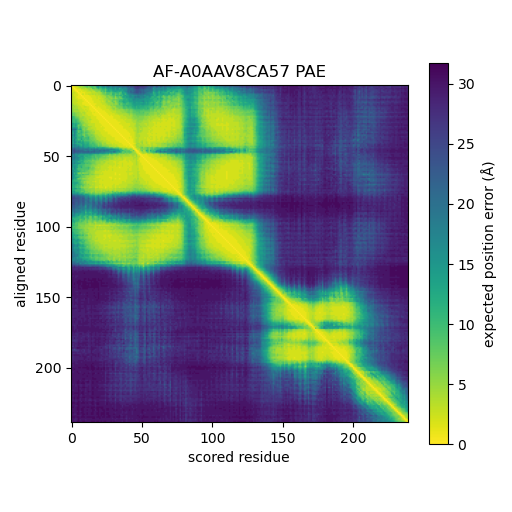CA . PRO A 1 237 ? -0.827 18.183 -58.551 1.00 43.81 237 PRO A CA 1
ATOM 1888 C C . PRO A 1 237 ? -0.114 17.666 -59.820 1.00 43.81 237 PRO A C 1
ATOM 1890 O O . PRO A 1 237 ? 1.019 17.183 -59.719 1.00 43.81 237 PRO A O 1
ATOM 1893 N N . PRO A 1 238 ? -0.756 17.730 -61.003 1.00 49.00 238 PRO A N 1
ATOM 1894 C CA . PRO A 1 238 ? -0.106 17.433 -62.274 1.00 49.00 238 PRO A CA 1
ATOM 1895 C C . PRO A 1 238 ? 0.785 18.601 -62.733 1.00 49.00 238 PRO A C 1
ATOM 1897 O O . PRO A 1 238 ? 0.622 19.725 -62.258 1.00 49.00 238 PRO A O 1
ATOM 1900 N N . LEU A 1 239 ? 1.723 18.255 -63.623 1.00 48.47 239 LEU A N 1
ATOM 1901 C CA . LEU A 1 239 ? 2.760 19.089 -64.249 1.00 48.47 239 LEU A CA 1
ATOM 1902 C C . LEU A 1 239 ? 2.248 20.409 -64.840 1.00 48.47 239 LEU A C 1
ATOM 1904 O O . LEU A 1 239 ? 1.172 20.382 -65.479 1.00 48.47 239 LEU A O 1
#

InterPro domains:
  IPR002182 NB-ARC [PF00931] (156-197)
  IPR027417 P-loop containing nucleoside triphosphate hydrolase [G3DSA:3.40.50.300] (139-235)
  IPR027417 P-loop containing nucleoside triphosphate hydrolase [SSF52540] (139-200)
  IPR038005 Virus X resistance protein-like, coiled-coil domain [cd14798] (2-120)
  IPR041118 Disease resistance, N-terminal [PF18052] (22-76)

Organism: NCBI:txid906938